Protein AF-0000000083131978 (afdb_homodimer)

Foldseek 3Di:
DLLVVLVVDDPVVLLCQQQDPPHPDPRDDSVLVVVLSVLLSLLVVVCLVCPPNAQADDAPSSVVSVVSLVVVVVNQQVSCCSRHVGHDDDDDDDPVPDDPVSNVVNHVVNQVVSCVPPVDGRWDDDGPPDDRPD/DLLVVLVVDDPVVLLCQQQDPPHPDPRDDSVLVVVLSVLLSLLVVVCLVCPPNAQADDAPSSVVSVVSLVVVVVNQQVSCCSRRVGHDDDDDDDPVPDDPVSNVVNHVVNQVVSCVPPVDGRFDQDGVDRPGPD

Solvent-accessible surface area (backbone atoms only — not comparable to full-atom values): 15667 Å² total; per-residue (Å²): 126,44,65,61,48,57,75,64,59,82,59,60,70,55,48,51,46,43,44,29,93,80,34,86,48,87,62,42,52,69,72,58,40,53,52,40,49,54,54,32,46,52,49,50,48,49,52,63,74,38,56,95,75,60,68,73,47,72,56,73,65,37,43,55,54,49,51,54,46,53,48,35,33,63,60,35,49,51,50,25,34,65,50,72,71,42,79,80,75,50,76,71,86,42,85,88,74,50,57,64,67,60,50,53,50,23,31,52,50,34,42,52,50,40,25,70,76,67,73,44,74,71,80,54,81,44,80,84,88,50,65,70,67,126,117,49,64,63,48,55,76,62,59,81,58,60,68,55,49,51,47,43,45,29,92,78,34,84,51,87,62,42,51,70,72,59,40,52,52,41,50,53,54,34,46,51,49,51,47,49,52,62,74,38,55,95,74,59,69,72,48,72,55,73,65,35,43,54,53,49,52,56,46,53,48,34,33,63,60,37,49,52,49,25,34,64,48,72,73,42,80,80,76,50,78,71,86,41,85,89,74,51,54,64,66,59,50,53,50,21,32,49,50,33,42,51,50,39,25,72,76,67,73,44,74,70,78,53,79,43,78,90,58,75,52,68,64,127

Nearest PDB structures (foldseek):
  1hik-assembly1_A  TM=1.977E-01  e=2.368E+00  Homo sapiens
  2b8x-assembly1_A  TM=1.892E-01  e=3.129E+00  Homo sapiens

Structure (mmCIF, N/CA/C/O backbone):
data_AF-0000000083131978-model_v1
#
loop_
_entity.id
_entity.type
_entity.pdbx_description
1 polymer 'Uncharacterized protein'
#
loop_
_atom_site.group_PDB
_atom_site.id
_atom_site.type_symbol
_atom_site.label_atom_id
_atom_site.label_alt_id
_atom_site.label_comp_id
_atom_site.label_asym_id
_atom_site.label_entity_id
_atom_site.label_seq_id
_atom_site.pdbx_PDB_ins_code
_atom_site.Cartn_x
_atom_site.Cartn_y
_atom_site.Cartn_z
_atom_site.occupancy
_atom_site.B_iso_or_equiv
_atom_site.auth_seq_id
_atom_site.auth_comp_id
_atom_site.auth_asym_id
_atom_site.auth_atom_id
_atom_site.pdbx_PDB_model_num
ATOM 1 N N . MET A 1 1 ? -17.933 20.791 2.623 1 44.93 1 MET A N 1
ATOM 2 C CA . MET A 1 1 ? -18.677 19.692 3.232 1 44.93 1 MET A CA 1
ATOM 3 C C . MET A 1 1 ? -17.758 18.513 3.533 1 44.93 1 MET A C 1
ATOM 5 O O . MET A 1 1 ? -18.047 17.705 4.417 1 44.93 1 MET A O 1
ATOM 9 N N . SER A 1 2 ? -16.609 18.16 2.5 1 60.5 2 SER A N 1
ATOM 10 C CA . SER A 1 2 ? -15.74 17 2.327 1 60.5 2 SER A CA 1
ATOM 11 C C . SER A 1 2 ? -14.72 16.9 3.456 1 60.5 2 SER A C 1
ATOM 13 O O . SER A 1 2 ? -14.388 15.801 3.904 1 60.5 2 SER A O 1
ATOM 15 N N . LEU A 1 3 ? -14.571 18.03 4.186 1 67.01 3 LEU A N 1
ATOM 16 C CA . LEU A 1 3 ? -13.546 18.099 5.222 1 67.01 3 LEU A CA 1
ATOM 17 C C . LEU A 1 3 ? -14.063 17.525 6.537 1 67.01 3 LEU A C 1
ATOM 19 O O . LEU A 1 3 ? -13.297 16.943 7.309 1 67.01 3 LEU A O 1
ATOM 23 N N . ASP A 1 4 ? -15.343 17.705 6.71 1 77.83 4 ASP A N 1
ATOM 24 C CA . ASP A 1 4 ? -15.958 17.09 7.882 1 77.83 4 ASP A CA 1
ATOM 25 C C . ASP A 1 4 ? -15.789 15.573 7.86 1 77.83 4 ASP A C 1
ATOM 27 O O . ASP A 1 4 ? -15.677 14.94 8.912 1 77.83 4 ASP A O 1
ATOM 31 N N . TYR A 1 5 ? -15.659 15.108 6.682 1 82.73 5 TYR A N 1
ATOM 32 C CA . TYR A 1 5 ? -15.521 13.663 6.534 1 82.73 5 TYR A CA 1
ATOM 33 C C . TYR A 1 5 ? -14.18 13.185 7.078 1 82.73 5 TYR A C 1
ATOM 35 O O . TYR A 1 5 ? -14.095 12.117 7.688 1 82.73 5 TYR A O 1
ATOM 43 N N . ILE A 1 6 ? -13.189 13.95 6.963 1 88.39 6 ILE A N 1
ATOM 44 C CA . ILE A 1 6 ? -11.849 13.56 7.388 1 88.39 6 ILE A CA 1
ATOM 45 C C . ILE A 1 6 ? -11.832 13.332 8.898 1 88.39 6 ILE A C 1
ATOM 47 O O . ILE A 1 6 ? -11.219 12.377 9.381 1 88.39 6 ILE A O 1
ATOM 51 N N . ASN A 1 7 ? -12.568 14.126 9.538 1 85.24 7 ASN A N 1
ATOM 52 C CA . ASN A 1 7 ? -12.636 13.986 10.989 1 85.24 7 ASN A CA 1
ATOM 53 C C . ASN A 1 7 ? -13.412 12.737 11.396 1 85.24 7 ASN A C 1
ATOM 55 O O . ASN A 1 7 ? -13.199 12.195 12.482 1 85.24 7 ASN A O 1
ATOM 59 N N . LYS A 1 8 ? -14.204 12.296 10.482 1 89.02 8 LYS A N 1
ATOM 60 C CA . LYS A 1 8 ? -15.066 11.159 10.794 1 89.02 8 LYS A CA 1
ATOM 61 C C . LYS A 1 8 ? -14.43 9.847 10.343 1 89.02 8 LYS A C 1
ATOM 63 O O . LYS A 1 8 ? -14.954 8.768 10.627 1 89.02 8 LYS A O 1
ATOM 68 N N . LEU A 1 9 ? -13.331 9.973 9.665 1 92.31 9 LEU A N 1
ATOM 69 C CA . LEU A 1 9 ? -12.655 8.759 9.219 1 92.31 9 LEU A CA 1
ATOM 70 C C . LEU A 1 9 ? -12.258 7.89 10.408 1 92.31 9 LEU A C 1
ATOM 72 O O . LEU A 1 9 ? -11.609 8.367 11.342 1 92.31 9 LEU A O 1
ATOM 76 N N . ASP A 1 10 ? -12.724 6.7 10.422 1 90.78 10 ASP A N 1
ATOM 77 C CA . ASP A 1 10 ? -12.281 5.706 11.395 1 90.78 10 ASP A CA 1
ATOM 78 C C . ASP A 1 10 ? -11.083 4.919 10.87 1 90.78 10 ASP A C 1
ATOM 80 O O . ASP A 1 10 ? -11.239 4.024 10.036 1 90.78 10 ASP A O 1
ATOM 84 N N . LEU A 1 11 ? -9.921 5.26 11.46 1 96.29 11 LEU A N 1
ATOM 85 C CA . LEU A 1 11 ? -8.704 4.617 10.978 1 96.29 11 LEU A CA 1
ATOM 86 C C . LEU A 1 11 ? -8.07 3.764 12.072 1 96.29 11 LEU A C 1
ATOM 88 O O . LEU A 1 11 ? -6.871 3.479 12.027 1 96.29 11 LEU A O 1
ATOM 92 N N . ASP A 1 12 ? -8.89 3.367 13.05 1 94.73 12 ASP A N 1
ATOM 93 C CA . ASP A 1 12 ? -8.415 2.567 14.175 1 94.73 12 ASP A CA 1
ATOM 94 C C . ASP A 1 12 ? -7.84 1.235 13.697 1 94.73 12 ASP A C 1
ATOM 96 O O . ASP A 1 12 ? -6.906 0.704 14.301 1 94.73 12 ASP A O 1
ATOM 100 N N . TYR A 1 13 ? -8.422 0.715 12.685 1 94.34 13 TYR A N 1
ATOM 101 C CA . TYR A 1 13 ? -7.939 -0.563 12.172 1 94.34 13 TYR A CA 1
ATOM 102 C C . TYR A 1 13 ? -6.496 -0.45 11.696 1 94.34 13 TYR A C 1
ATOM 104 O O . TYR A 1 13 ? -5.714 -1.393 11.836 1 94.34 13 TYR A O 1
ATOM 112 N N . ILE A 1 14 ? -6.101 0.687 11.148 1 96.09 14 ILE A N 1
ATOM 113 C CA . ILE A 1 14 ? -4.723 0.917 10.728 1 96.09 14 ILE A CA 1
ATOM 114 C C . ILE A 1 14 ? -3.819 1.008 11.955 1 96.09 14 ILE A C 1
ATOM 116 O O . ILE A 1 14 ? -2.745 0.403 11.989 1 96.09 14 ILE A O 1
ATOM 120 N N . CYS A 1 15 ? -4.278 1.748 12.958 1 96.02 15 CYS A N 1
ATOM 121 C CA . CYS A 1 15 ? -3.507 1.885 14.188 1 96.02 15 CYS A CA 1
ATOM 122 C C . CYS A 1 15 ? -3.251 0.525 14.826 1 96.02 15 CYS A C 1
ATOM 124 O O . CYS A 1 15 ? -2.126 0.224 15.227 1 96.02 15 CYS A O 1
ATOM 126 N N . ARG A 1 16 ? -4.282 -0.251 14.843 1 94.9 16 ARG A N 1
ATOM 127 C CA . ARG A 1 16 ? -4.14 -1.586 15.415 1 94.9 16 ARG A CA 1
ATOM 128 C C . ARG A 1 16 ? -3.154 -2.425 14.61 1 94.9 16 ARG A C 1
ATOM 130 O O . ARG A 1 16 ? -2.334 -3.148 15.181 1 94.9 16 ARG A O 1
ATOM 137 N N . ALA A 1 17 ? -3.228 -2.313 13.365 1 94.07 17 ALA A N 1
ATOM 138 C CA . ALA A 1 17 ? -2.323 -3.07 12.504 1 94.07 17 ALA A CA 1
ATOM 139 C C . ALA A 1 17 ? -0.872 -2.656 12.734 1 94.07 17 ALA A C 1
ATOM 141 O O . ALA A 1 17 ? 0.015 -3.508 12.833 1 94.07 17 ALA A O 1
ATOM 142 N N . MET A 1 18 ? -0.63 -1.36 12.9 1 94.64 18 MET A N 1
ATOM 143 C CA . MET A 1 18 ? 0.726 -0.836 13.032 1 94.64 18 MET A CA 1
ATOM 144 C C . MET A 1 18 ? 1.288 -1.123 14.421 1 94.64 18 MET A C 1
ATOM 146 O O . MET A 1 18 ? 2.503 -1.089 14.623 1 94.64 18 MET A O 1
ATOM 150 N N . CYS A 1 19 ? 0.404 -1.428 15.328 1 94.25 19 CYS A N 1
ATOM 151 C CA . CYS A 1 19 ? 0.832 -1.75 16.685 1 94.25 19 CYS A CA 1
ATOM 152 C C . CYS A 1 19 ? 0.951 -3.257 16.876 1 94.25 19 CYS A C 1
ATOM 154 O O . CYS A 1 19 ? 1.421 -3.72 17.917 1 94.25 19 CYS A O 1
ATOM 156 N N . SER A 1 20 ? 0.522 -3.964 15.864 1 92.3 20 SER A N 1
ATOM 157 C CA . SER A 1 20 ? 0.504 -5.42 15.956 1 92.3 20 SER A CA 1
ATOM 158 C C . SER A 1 20 ? 1.916 -5.994 15.906 1 92.3 20 SER A C 1
ATOM 160 O O . SER A 1 20 ? 2.787 -5.456 15.219 1 92.3 20 SER A O 1
ATOM 162 N N . GLU A 1 21 ? 2.144 -7.201 16.526 1 88.92 21 GLU A N 1
ATOM 163 C CA . GLU A 1 21 ? 3.422 -7.906 16.495 1 88.92 21 GLU A CA 1
ATOM 164 C C . GLU A 1 21 ? 3.742 -8.409 15.091 1 88.92 21 GLU A C 1
ATOM 166 O O . GLU A 1 21 ? 4.897 -8.705 14.779 1 88.92 21 GLU A O 1
ATOM 171 N N . LEU A 1 22 ? 2.755 -8.435 14.237 1 85.89 22 LEU A N 1
ATOM 172 C CA . LEU A 1 22 ? 2.926 -8.951 12.884 1 85.89 22 LEU A CA 1
ATOM 173 C C . LEU A 1 22 ? 3.305 -7.833 11.919 1 85.89 22 LEU A C 1
ATOM 175 O O . LEU A 1 22 ? 3.582 -8.087 10.744 1 85.89 22 LEU A O 1
ATOM 179 N N . TYR A 1 23 ? 3.305 -6.55 12.419 1 89.91 23 TYR A N 1
ATOM 180 C CA . TYR A 1 23 ? 3.701 -5.43 11.573 1 89.91 23 TYR A CA 1
ATOM 181 C C . TYR A 1 23 ? 5.14 -5.589 11.096 1 89.91 23 TYR A C 1
ATOM 183 O O . TYR A 1 23 ? 6.038 -5.869 11.893 1 89.91 23 TYR A O 1
ATOM 191 N N . PRO A 1 24 ? 5.34 -5.417 9.79 1 86.21 24 PRO A N 1
ATOM 192 C CA . PRO A 1 24 ? 6.646 -5.767 9.226 1 86.21 24 PRO A CA 1
ATOM 193 C C . PRO A 1 24 ? 7.71 -4.706 9.501 1 86.21 24 PRO A C 1
ATOM 195 O O . PRO A 1 24 ? 8.883 -4.905 9.177 1 86.21 24 PRO A O 1
ATOM 198 N N . LEU A 1 25 ? 7.291 -3.628 9.974 1 87.43 25 LEU A N 1
ATOM 199 C CA . LEU A 1 25 ? 8.187 -2.557 10.397 1 87.43 25 LEU A CA 1
ATOM 200 C C . LEU A 1 25 ? 8.198 -2.427 11.917 1 87.43 25 LEU A C 1
ATOM 202 O O . LEU A 1 25 ? 7.418 -3.088 12.607 1 87.43 25 LEU A O 1
ATOM 206 N N . PRO A 1 26 ? 9.192 -1.683 12.38 1 85.89 26 PRO A N 1
ATOM 207 C CA . PRO A 1 26 ? 9.162 -1.505 13.834 1 85.89 26 PRO A CA 1
ATOM 208 C C . PRO A 1 26 ? 7.782 -1.105 14.351 1 85.89 26 PRO A C 1
ATOM 210 O O . PRO A 1 26 ? 7.164 -0.179 13.82 1 85.89 26 PRO A O 1
ATOM 213 N N . GLN A 1 27 ? 7.438 -1.806 15.335 1 88.57 27 GLN A N 1
ATOM 214 C CA . GLN A 1 27 ? 6.092 -1.649 15.877 1 88.57 27 GLN A CA 1
ATOM 215 C C . GLN A 1 27 ? 5.907 -0.269 16.501 1 88.57 27 GLN A C 1
ATOM 217 O O . GLN A 1 27 ? 6.802 0.235 17.183 1 88.57 27 GLN A O 1
ATOM 222 N N . TRP A 1 28 ? 4.741 0.204 16.297 1 92.88 28 TRP A N 1
ATOM 223 C CA . TRP A 1 28 ? 4.35 1.479 16.889 1 92.88 28 TRP A CA 1
ATOM 224 C C . TRP A 1 28 ? 3.702 1.27 18.253 1 92.88 28 TRP A C 1
ATOM 226 O O . TRP A 1 28 ? 3.112 0.219 18.513 1 92.88 28 TRP A O 1
ATOM 236 N N . GLN A 1 29 ? 3.894 2.274 19.074 1 93.57 29 GLN A N 1
ATOM 237 C CA . GLN A 1 29 ? 3.082 2.343 20.285 1 93.57 29 GLN A CA 1
ATOM 238 C C . GLN A 1 29 ? 1.756 3.049 20.018 1 93.57 29 GLN A C 1
ATOM 240 O O . GLN A 1 29 ? 1.682 3.943 19.173 1 93.57 29 GLN A O 1
ATOM 245 N N . TRP A 1 30 ? 0.794 2.648 20.717 1 94.25 30 TRP A N 1
ATOM 246 C CA . TRP A 1 30 ? -0.555 3.15 20.474 1 94.25 30 TRP A CA 1
ATOM 247 C C . TRP A 1 30 ? -0.585 4.673 20.523 1 94.25 30 TRP A C 1
ATOM 249 O O . TRP A 1 30 ? -1.165 5.317 19.644 1 94.25 30 TRP A O 1
ATOM 259 N N . GLN A 1 31 ? 0.062 5.315 21.509 1 93.64 31 GLN A N 1
ATOM 260 C CA . GLN A 1 31 ? 0.037 6.767 21.654 1 93.64 31 GLN A CA 1
ATOM 261 C C . GLN A 1 31 ? 0.711 7.45 20.469 1 93.64 31 GLN A C 1
ATOM 263 O O . GLN A 1 31 ? 0.215 8.458 19.961 1 93.64 31 GLN A O 1
ATOM 268 N N . SER A 1 32 ? 1.808 6.907 19.995 1 94.11 32 SER A N 1
ATOM 269 C CA . SER A 1 32 ? 2.551 7.493 18.884 1 94.11 32 SER A CA 1
ATOM 270 C C . SER A 1 32 ? 1.786 7.357 17.573 1 94.11 32 SER A C 1
ATOM 272 O O . SER A 1 32 ? 1.776 8.279 16.754 1 94.11 32 SER A O 1
ATOM 274 N N . VAL A 1 33 ? 1.16 6.171 17.444 1 96.17 33 VAL A N 1
ATOM 275 C CA . VAL A 1 33 ? 0.47 5.965 16.175 1 96.17 33 VAL A CA 1
ATOM 276 C C . VAL A 1 33 ? -0.778 6.843 16.117 1 96.17 33 VAL A C 1
ATOM 278 O O . VAL A 1 33 ? -1.155 7.327 15.047 1 96.17 33 VAL A O 1
ATOM 281 N N . LYS A 1 34 ? -1.386 7.113 17.225 1 95.68 34 LYS A N 1
ATOM 282 C CA . LYS A 1 34 ? -2.545 8.001 17.252 1 95.68 34 LYS A CA 1
ATOM 283 C C . LYS A 1 34 ? -2.146 9.435 16.914 1 95.68 34 LYS A C 1
ATOM 285 O O . LYS A 1 34 ? -2.909 10.162 16.274 1 95.68 34 LYS A O 1
ATOM 290 N N . ILE A 1 35 ? -0.996 9.868 17.354 1 95.34 35 ILE A N 1
ATOM 291 C CA . ILE A 1 35 ? -0.468 11.164 16.943 1 95.34 35 ILE A CA 1
ATOM 292 C C . ILE A 1 35 ? -0.232 11.171 15.434 1 95.34 35 ILE A C 1
ATOM 294 O O . ILE A 1 35 ? -0.606 12.123 14.746 1 95.34 35 ILE A O 1
ATOM 298 N N . CYS A 1 36 ? 0.317 10.1 14.924 1 96.08 36 CYS A N 1
ATOM 299 C CA . CYS A 1 36 ? 0.569 9.986 13.492 1 96.08 36 CYS A CA 1
ATOM 300 C C . CYS A 1 36 ? -0.736 10.014 12.704 1 96.08 36 CYS A C 1
ATOM 302 O O . CYS A 1 36 ? -0.802 10.606 11.626 1 96.08 36 CYS A O 1
ATOM 304 N N . GLU A 1 37 ? -1.753 9.343 13.25 1 96.97 37 GLU A N 1
ATOM 305 C CA . GLU A 1 37 ? -3.074 9.375 12.63 1 96.97 37 GLU A CA 1
ATOM 306 C C . GLU A 1 37 ? -3.572 10.809 12.465 1 96.97 37 GLU A C 1
ATOM 308 O O . GLU A 1 37 ? -4.093 11.173 11.409 1 96.97 37 GLU A O 1
ATOM 313 N N . LYS A 1 38 ? -3.444 11.558 13.507 1 95.44 38 LYS A N 1
ATOM 314 C CA . LYS A 1 38 ? -3.854 12.958 13.456 1 95.44 38 LYS A CA 1
ATOM 315 C C . LYS A 1 38 ? -3.081 13.72 12.383 1 95.44 38 LYS A C 1
ATOM 317 O O . LYS A 1 38 ? -3.67 14.462 11.595 1 95.44 38 LYS A O 1
ATOM 322 N N . LEU A 1 39 ? -1.79 13.529 12.35 1 96.17 39 LEU A N 1
ATOM 323 C CA . LEU A 1 39 ? -0.95 14.186 11.354 1 96.17 39 LEU A CA 1
ATOM 324 C C . LEU A 1 39 ? -1.349 13.764 9.944 1 96.17 39 LEU A C 1
ATOM 326 O O . LEU A 1 39 ? -1.394 14.593 9.032 1 96.17 39 LEU A O 1
ATOM 330 N N . TYR A 1 40 ? -1.687 12.513 9.785 1 96.88 40 TYR A N 1
ATOM 331 C CA . TYR A 1 40 ? -2.103 11.994 8.487 1 96.88 40 TYR A CA 1
ATOM 332 C C . TYR A 1 40 ? -3.419 12.622 8.045 1 96.88 40 TYR A C 1
ATOM 334 O O . TYR A 1 40 ? -3.562 13.032 6.891 1 96.88 40 TYR A O 1
ATOM 342 N N . LYS A 1 41 ? -4.373 12.666 8.934 1 96.8 41 LYS A N 1
ATOM 343 C CA . LYS A 1 41 ? -5.652 13.29 8.605 1 96.8 41 LYS A CA 1
ATOM 344 C C . LYS A 1 41 ? -5.461 14.742 8.176 1 96.8 41 LYS A C 1
ATOM 346 O O . LYS A 1 41 ? -6.101 15.204 7.229 1 96.8 41 LYS A O 1
ATOM 351 N N . ARG A 1 42 ? -4.588 15.402 8.806 1 95.85 42 ARG A N 1
ATOM 352 C CA . ARG A 1 42 ? -4.304 16.788 8.45 1 95.85 42 ARG A CA 1
ATOM 353 C C . ARG A 1 42 ? -3.617 16.875 7.091 1 95.85 42 ARG A C 1
ATOM 355 O O . ARG A 1 42 ? -3.907 17.773 6.299 1 95.85 42 ARG A O 1
ATOM 362 N N . PHE A 1 43 ? -2.721 15.944 6.834 1 96.49 43 PHE A N 1
ATOM 363 C CA . PHE A 1 43 ? -2.08 15.893 5.526 1 96.49 43 PHE A CA 1
ATOM 364 C C . PHE A 1 43 ? -3.106 15.626 4.431 1 96.49 43 PHE A C 1
ATOM 366 O O . PHE A 1 43 ? -3.068 16.255 3.371 1 96.49 43 PHE A O 1
ATOM 373 N N . LEU A 1 44 ? -3.993 14.718 4.745 1 96.37 44 LEU A N 1
ATOM 374 C CA . LEU A 1 44 ? -5.068 14.421 3.806 1 96.37 44 LEU A CA 1
ATOM 375 C C . LEU A 1 44 ? -5.912 15.662 3.534 1 96.37 44 LEU A C 1
ATOM 377 O O . LEU A 1 44 ? -6.304 15.914 2.392 1 96.37 44 LEU A O 1
ATOM 381 N N . TYR A 1 45 ? -6.194 16.403 4.554 1 95.19 45 TYR A N 1
ATOM 382 C CA . TYR A 1 45 ? -6.904 17.669 4.407 1 95.19 45 TYR A CA 1
ATOM 383 C C . TYR A 1 45 ? -6.183 18.587 3.427 1 95.19 45 TYR A C 1
ATOM 385 O O . TYR A 1 45 ? -6.808 19.165 2.534 1 95.19 45 TYR A O 1
ATOM 393 N N . LEU A 1 46 ? -4.915 18.706 3.586 1 95.97 46 LEU A N 1
ATOM 394 C CA . LEU A 1 46 ? -4.131 19.559 2.7 1 95.97 46 LEU A CA 1
ATOM 395 C C . LEU A 1 46 ? -4.187 19.05 1.263 1 95.97 46 LEU A C 1
ATOM 397 O O . LEU A 1 46 ? -4.307 19.84 0.324 1 95.97 46 LEU A O 1
ATOM 401 N N . LEU A 1 47 ? -4.064 17.722 1.088 1 95.11 47 LEU A N 1
ATOM 402 C CA . LEU A 1 47 ? -4.117 17.127 -0.243 1 95.11 47 LEU A CA 1
ATOM 403 C C . LEU A 1 47 ? -5.425 17.477 -0.944 1 95.11 47 LEU A C 1
ATOM 405 O O . LEU A 1 47 ? -5.434 17.77 -2.141 1 95.11 47 LEU A O 1
ATOM 409 N N . VAL A 1 48 ? -6.463 17.424 -0.159 1 93.7 48 VAL A N 1
ATOM 410 C CA . VAL A 1 48 ? -7.789 17.662 -0.718 1 93.7 48 VAL A CA 1
ATOM 411 C C . VAL A 1 48 ? -7.97 19.151 -1.003 1 93.7 48 VAL A C 1
ATOM 413 O O . VAL A 1 48 ? -8.404 19.533 -2.093 1 93.7 48 VAL A O 1
ATOM 416 N N . LYS A 1 49 ? -7.604 19.924 -0.105 1 93.57 49 LYS A N 1
ATOM 417 C CA . LYS A 1 49 ? -7.83 21.362 -0.21 1 93.57 49 LYS A CA 1
ATOM 418 C C . LYS A 1 49 ? -6.992 21.971 -1.331 1 93.57 49 LYS A C 1
ATOM 420 O O . LYS A 1 49 ? -7.452 22.87 -2.038 1 93.57 49 LYS A O 1
ATOM 425 N N . TYR A 1 50 ? -5.812 21.475 -1.482 1 94.24 50 TYR A N 1
ATOM 426 C CA . TYR A 1 50 ? -4.895 22.104 -2.426 1 94.24 50 TYR A CA 1
ATOM 427 C C . TYR A 1 50 ? -4.687 21.224 -3.653 1 94.24 50 TYR A C 1
ATOM 429 O O . TYR A 1 50 ? -3.681 21.354 -4.355 1 94.24 50 TYR A O 1
ATOM 437 N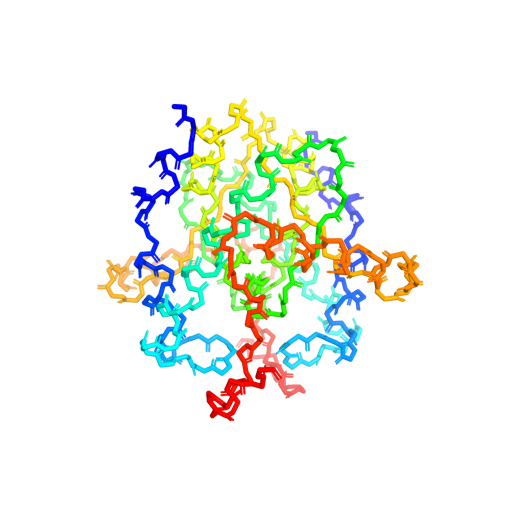 N . ARG A 1 51 ? -5.52 20.364 -3.855 1 87.67 51 ARG A N 1
ATOM 438 C CA . ARG A 1 51 ? -5.455 19.438 -4.981 1 87.67 51 ARG A CA 1
ATOM 439 C C . ARG A 1 51 ? -5.325 20.19 -6.301 1 87.67 51 ARG A C 1
ATOM 441 O O . ARG A 1 51 ? -6.096 21.111 -6.575 1 87.67 51 ARG A O 1
ATOM 448 N N . GLY A 1 52 ? -4.323 19.692 -7.122 1 85.98 52 GLY A N 1
ATOM 449 C CA . GLY A 1 52 ? -4.126 20.309 -8.424 1 85.98 52 GLY A CA 1
ATOM 450 C C . GLY A 1 52 ? -3.379 21.627 -8.352 1 85.98 52 GLY A C 1
ATOM 451 O O . GLY A 1 52 ? -3.053 22.219 -9.384 1 85.98 52 GLY A O 1
ATOM 452 N N . LYS A 1 53 ? -3.018 22.105 -7.17 1 86.54 53 LYS A N 1
ATOM 453 C CA . LYS A 1 53 ? -2.375 23.407 -7.017 1 86.54 53 LYS A CA 1
ATOM 454 C C . LYS A 1 53 ? -0.938 23.256 -6.524 1 86.54 53 LYS A C 1
ATOM 456 O O . LYS A 1 53 ? -0.055 24.015 -6.929 1 86.54 53 LYS A O 1
ATOM 461 N N . LYS A 1 54 ? -0.784 22.316 -5.659 1 85.33 54 LYS A N 1
ATOM 462 C CA . LYS A 1 54 ? 0.517 22.133 -5.022 1 85.33 54 LYS A CA 1
ATOM 463 C C . LYS A 1 54 ? 0.891 20.655 -4.951 1 85.33 54 LYS A C 1
ATOM 465 O O . LYS A 1 54 ? 0.024 19.797 -4.775 1 85.33 54 LYS A O 1
ATOM 470 N N . SER A 1 55 ? 2.177 20.446 -5.149 1 89.47 55 SER A N 1
ATOM 471 C CA . SER A 1 55 ? 2.714 19.126 -4.835 1 89.47 55 SER A CA 1
ATOM 472 C C . SER A 1 55 ? 3.116 19.028 -3.367 1 89.47 55 SER A C 1
ATOM 474 O O . SER A 1 55 ? 3.903 19.841 -2.878 1 89.47 55 SER A O 1
ATOM 476 N N . LEU A 1 56 ? 2.513 18.13 -2.675 1 95.44 56 LEU A N 1
ATOM 477 C CA . LEU A 1 56 ? 2.776 17.987 -1.247 1 95.44 56 LEU A CA 1
ATOM 478 C C . LEU A 1 56 ? 3.538 16.697 -0.961 1 95.44 56 LEU A C 1
ATOM 480 O O . LEU A 1 56 ? 3.297 15.673 -1.605 1 95.44 56 LEU A O 1
ATOM 484 N N . VAL A 1 57 ? 4.435 16.779 0.02 1 94.91 57 VAL A N 1
ATOM 485 C CA . VAL A 1 57 ? 5.254 15.643 0.427 1 94.91 57 VAL A CA 1
ATOM 486 C C . VAL A 1 57 ? 5.082 15.391 1.923 1 94.91 57 VAL A C 1
ATOM 488 O O . VAL A 1 57 ? 5.243 16.305 2.735 1 94.91 57 VAL A O 1
ATOM 491 N N . PRO A 1 58 ? 4.678 14.158 2.229 1 96.07 58 PRO A N 1
ATOM 492 C CA . PRO A 1 58 ? 4.551 13.842 3.654 1 96.07 58 PRO A CA 1
ATOM 493 C C . PRO A 1 58 ? 5.897 13.566 4.319 1 96.07 58 PRO A C 1
ATOM 495 O O . PRO A 1 58 ? 6.896 13.339 3.63 1 96.07 58 PRO A O 1
ATOM 498 N N . THR A 1 59 ? 5.896 13.651 5.699 1 94.69 59 THR A N 1
ATOM 499 C CA . THR A 1 59 ? 7.014 13.066 6.431 1 94.69 59 THR A CA 1
ATOM 500 C C . THR A 1 59 ? 7.041 11.55 6.255 1 94.69 59 THR A C 1
ATOM 502 O O . THR A 1 59 ? 6.092 10.964 5.73 1 94.69 59 THR A O 1
ATOM 505 N N . LYS A 1 60 ? 8.086 10.905 6.683 1 93.01 60 LYS A N 1
ATOM 506 C CA . LYS A 1 60 ? 8.213 9.455 6.573 1 93.01 60 LYS A CA 1
ATOM 507 C C . LYS A 1 60 ? 7.106 8.746 7.349 1 93.01 60 LYS A C 1
ATOM 509 O O . LYS A 1 60 ? 6.541 7.759 6.873 1 93.01 60 LYS A O 1
ATOM 514 N N . GLU A 1 61 ? 6.745 9.259 8.547 1 94.63 61 GLU A N 1
ATOM 515 C CA . GLU A 1 61 ? 5.739 8.632 9.4 1 94.63 61 GLU A CA 1
ATOM 516 C C . GLU A 1 61 ? 4.346 8.753 8.79 1 94.63 61 GLU A C 1
ATOM 518 O O . GLU A 1 61 ? 3.569 7.796 8.809 1 94.63 61 GLU A O 1
ATOM 523 N N . ILE A 1 62 ? 4.101 9.932 8.255 1 96.72 62 ILE A N 1
ATOM 524 C CA . ILE A 1 62 ? 2.807 10.142 7.614 1 96.72 62 ILE A CA 1
ATOM 525 C C . ILE A 1 62 ? 2.688 9.241 6.387 1 96.72 62 ILE A C 1
ATOM 527 O O . ILE A 1 62 ? 1.633 8.65 6.144 1 96.72 62 ILE A O 1
ATOM 531 N N . ASP A 1 63 ? 3.753 9.139 5.712 1 96.16 63 ASP A N 1
ATOM 532 C CA . ASP A 1 63 ? 3.762 8.298 4.519 1 96.16 63 ASP A CA 1
ATOM 533 C C . ASP A 1 63 ? 3.537 6.831 4.879 1 96.16 63 ASP A C 1
ATOM 535 O O . ASP A 1 63 ? 2.817 6.118 4.177 1 96.16 63 ASP A O 1
ATOM 539 N N . GLU A 1 64 ? 4.184 6.363 5.886 1 95.52 64 GLU A N 1
ATOM 540 C CA . GLU A 1 64 ? 3.986 4.991 6.342 1 95.52 64 GLU A CA 1
ATOM 541 C C . GLU A 1 64 ? 2.521 4.728 6.681 1 95.52 64 GLU A C 1
ATOM 543 O O . GLU A 1 64 ? 1.969 3.69 6.31 1 95.52 64 GLU A O 1
ATOM 548 N N . PHE A 1 65 ? 1.909 5.649 7.366 1 97.2 65 PHE A N 1
ATOM 549 C CA . PHE A 1 65 ? 0.495 5.517 7.696 1 97.2 65 PHE A CA 1
ATOM 550 C C . PHE A 1 65 ? -0.356 5.498 6.432 1 97.2 65 PHE A C 1
ATOM 552 O O . PHE A 1 65 ? -1.267 4.678 6.303 1 97.2 65 PHE A O 1
ATOM 559 N N . TRP A 1 66 ? -0.047 6.414 5.515 1 98.15 66 TRP A N 1
ATOM 560 C CA . TRP A 1 66 ? -0.755 6.498 4.241 1 98.15 66 TRP A CA 1
ATOM 561 C C . TRP A 1 66 ? -0.661 5.181 3.478 1 98.15 66 TRP A C 1
ATOM 563 O O . TRP A 1 66 ? -1.654 4.707 2.921 1 98.15 66 TRP A O 1
ATOM 573 N N . HIS A 1 67 ? 0.509 4.57 3.482 1 97.42 67 HIS A N 1
ATOM 574 C CA . HIS A 1 67 ? 0.708 3.279 2.833 1 97.42 67 HIS A CA 1
ATOM 575 C C . HIS A 1 67 ? -0.26 2.234 3.377 1 97.42 67 HIS A C 1
ATOM 577 O O . HIS A 1 67 ? -0.885 1.501 2.608 1 97.42 67 HIS A O 1
ATOM 583 N N . ASN A 1 68 ? -0.364 2.219 4.646 1 97.2 68 ASN A N 1
ATOM 584 C CA . ASN A 1 68 ? -1.266 1.25 5.26 1 97.2 68 ASN A CA 1
ATOM 585 C C . ASN A 1 68 ? -2.718 1.509 4.868 1 97.2 68 ASN A C 1
ATOM 587 O O . ASN A 1 68 ? -3.473 0.57 4.61 1 97.2 68 ASN A O 1
ATOM 591 N N . HIS A 1 69 ? -3.089 2.764 4.834 1 98.17 69 HIS A N 1
ATOM 592 C CA . HIS A 1 69 ? -4.439 3.097 4.392 1 98.17 69 HIS A CA 1
ATOM 593 C C . HIS A 1 69 ? -4.688 2.612 2.968 1 98.17 69 HIS A C 1
ATOM 595 O O . HIS A 1 69 ? -5.709 1.978 2.693 1 98.17 69 HIS A O 1
ATOM 601 N N . ILE A 1 70 ? -3.763 2.863 2.08 1 98.41 70 ILE A N 1
ATOM 602 C CA . ILE A 1 70 ? -3.881 2.505 0.671 1 98.41 70 ILE A CA 1
ATOM 603 C C . ILE A 1 70 ? -4.032 0.992 0.534 1 98.41 70 ILE A C 1
ATOM 605 O O . ILE A 1 70 ? -4.769 0.511 -0.331 1 98.41 70 ILE A O 1
ATOM 609 N N . LEU A 1 71 ? -3.386 0.229 1.404 1 97.77 71 LEU A N 1
ATOM 610 C CA . LEU A 1 71 ? -3.368 -1.225 1.28 1 97.77 71 LEU A CA 1
ATOM 611 C C . LEU A 1 71 ? -4.722 -1.819 1.653 1 97.77 71 LEU A C 1
ATOM 613 O O . LEU A 1 71 ? -5.014 -2.969 1.318 1 97.77 71 LEU A O 1
ATOM 617 N N . TYR A 1 72 ? -5.515 -1.095 2.375 1 97.31 72 TYR A N 1
ATOM 618 C CA . TYR A 1 72 ? -6.926 -1.435 2.52 1 97.31 72 TYR A CA 1
ATOM 619 C C . TYR A 1 72 ? -7.741 -0.888 1.354 1 97.31 72 TYR A C 1
ATOM 621 O O . TYR A 1 72 ? -8.556 0.02 1.531 1 97.31 72 TYR A O 1
ATOM 629 N N . THR A 1 73 ? -7.579 -1.47 0.227 1 98.16 73 THR A N 1
ATOM 630 C CA . THR A 1 73 ? -7.899 -0.864 -1.061 1 98.16 73 THR A CA 1
ATOM 631 C C . THR A 1 73 ? -9.388 -0.541 -1.152 1 98.16 73 THR A C 1
ATOM 633 O O . THR A 1 73 ? -9.771 0.497 -1.695 1 98.16 73 THR A O 1
ATOM 636 N N . LYS A 1 74 ? -10.292 -1.396 -0.615 1 97.12 74 LYS A N 1
ATOM 637 C CA . LYS A 1 74 ? -11.724 -1.116 -0.673 1 97.12 74 LYS A CA 1
ATOM 638 C C . LYS A 1 74 ? -12.079 0.107 0.167 1 97.12 74 LYS A C 1
ATOM 640 O O . LYS A 1 74 ? -12.786 1.003 -0.299 1 97.12 74 LYS A O 1
ATOM 645 N N . ARG A 1 75 ? -11.578 0.103 1.329 1 96.37 75 ARG A N 1
ATOM 646 C CA . ARG A 1 75 ? -11.875 1.21 2.232 1 96.37 75 ARG A CA 1
ATOM 647 C C . ARG A 1 75 ? -11.25 2.508 1.731 1 96.37 75 ARG A C 1
ATOM 649 O O . ARG A 1 75 ? -11.874 3.569 1.798 1 96.37 75 ARG A O 1
ATOM 656 N N . TYR A 1 76 ? -10.024 2.39 1.266 1 97.76 76 TYR A N 1
ATOM 657 C CA . TYR A 1 76 ? -9.353 3.582 0.761 1 97.76 76 TYR A CA 1
ATOM 658 C C . TYR A 1 76 ? -10.107 4.171 -0.426 1 97.76 76 TYR A C 1
ATOM 660 O O . TYR A 1 76 ? -10.283 5.388 -0.515 1 97.76 76 TYR A O 1
ATOM 668 N N . MET A 1 77 ? -10.514 3.336 -1.326 1 97.39 77 MET A N 1
ATOM 669 C CA . MET A 1 77 ? -11.277 3.8 -2.481 1 97.39 77 MET A CA 1
ATOM 670 C C . MET A 1 77 ? -12.572 4.475 -2.042 1 97.39 77 MET A C 1
ATOM 672 O O . MET A 1 77 ? -12.933 5.533 -2.561 1 97.39 77 MET A O 1
ATOM 676 N N . ALA A 1 78 ? -13.255 3.905 -1.081 1 96.41 78 ALA A N 1
ATOM 677 C CA . ALA A 1 78 ? -14.489 4.491 -0.563 1 96.41 78 ALA A CA 1
ATOM 678 C C . ALA A 1 78 ? -14.222 5.844 0.09 1 96.41 78 ALA A C 1
ATOM 680 O O . ALA A 1 78 ? -14.972 6.8 -0.118 1 96.41 78 ALA A O 1
ATOM 681 N N . ASP A 1 79 ? -13.196 5.889 0.861 1 96.37 79 ASP A N 1
ATOM 682 C CA . ASP A 1 79 ? -12.848 7.141 1.526 1 96.37 79 ASP A CA 1
ATOM 683 C C . ASP A 1 79 ? -12.476 8.218 0.51 1 96.37 79 ASP A C 1
ATOM 685 O O . ASP A 1 79 ? -12.884 9.374 0.645 1 96.37 79 ASP A O 1
ATOM 689 N N . CYS A 1 80 ? -11.674 7.881 -0.511 1 96.01 80 CYS A N 1
ATOM 690 C CA . CYS A 1 80 ? -11.316 8.834 -1.556 1 96.01 80 CYS A CA 1
ATOM 691 C C . CYS A 1 80 ? -12.56 9.37 -2.254 1 96.01 80 CYS A C 1
ATOM 693 O O . CYS A 1 80 ? -12.679 10.576 -2.48 1 96.01 80 CYS A O 1
ATOM 695 N N . GLN A 1 81 ? -13.441 8.421 -2.56 1 95.33 81 GLN A N 1
ATOM 696 C CA . GLN A 1 81 ? -14.68 8.823 -3.217 1 95.33 81 GLN A CA 1
ATOM 697 C C . GLN A 1 81 ? -15.459 9.818 -2.361 1 95.33 81 GLN A C 1
ATOM 699 O O . GLN A 1 81 ? -15.993 10.803 -2.875 1 95.33 81 GLN A O 1
ATOM 704 N N . ALA A 1 82 ? -15.52 9.536 -1.14 1 93.98 82 ALA A N 1
ATOM 705 C CA . ALA A 1 82 ? -16.257 10.402 -0.224 1 93.98 82 ALA A CA 1
ATOM 706 C C . ALA A 1 82 ? -15.576 11.761 -0.085 1 93.98 82 ALA A C 1
ATOM 708 O O . ALA A 1 82 ? -16.246 12.785 0.069 1 93.98 82 ALA A O 1
ATOM 709 N N . LEU A 1 83 ? -14.298 11.781 -0.199 1 93.38 83 LEU A N 1
ATOM 710 C CA . LEU A 1 83 ? -13.534 12.992 0.077 1 93.38 83 LEU A CA 1
ATOM 711 C C . LEU A 1 83 ? -13.483 13.895 -1.152 1 93.38 83 LEU A C 1
ATOM 713 O O . LEU A 1 83 ? -13.662 15.11 -1.043 1 93.38 83 LEU A O 1
ATOM 717 N N . VAL A 1 84 ? -13.236 13.264 -2.381 1 93.63 84 VAL A N 1
ATOM 718 C CA . VAL A 1 84 ? -12.943 14.126 -3.521 1 93.63 84 VAL A CA 1
ATOM 719 C C . VAL A 1 84 ? -13.752 13.672 -4.734 1 93.63 84 VAL A C 1
ATOM 721 O O . VAL A 1 84 ? -13.614 14.23 -5.825 1 93.63 84 VAL A O 1
ATOM 724 N N . GLY A 1 85 ? -14.584 12.69 -4.57 1 93.93 85 GLY A N 1
ATOM 725 C CA . GLY A 1 85 ? -15.353 12.178 -5.693 1 93.93 85 GLY A CA 1
ATOM 726 C C . GLY A 1 85 ? -14.501 11.458 -6.721 1 93.93 85 GLY A C 1
ATOM 727 O O . GLY A 1 85 ? -14.849 11.415 -7.903 1 93.93 85 GLY A O 1
ATOM 728 N N . GLY A 1 86 ? -13.377 10.956 -6.292 1 95.04 86 GLY A N 1
ATOM 729 C CA . GLY A 1 86 ? -12.394 10.247 -7.095 1 95.04 86 GLY A CA 1
ATOM 730 C C . GLY A 1 86 ? -11.323 9.567 -6.263 1 95.04 86 GLY A C 1
ATOM 731 O O . GLY A 1 86 ? -11.563 9.203 -5.11 1 95.04 86 GLY A O 1
ATOM 732 N N . TYR A 1 87 ? -10.182 9.382 -6.861 1 96.35 87 TYR A N 1
ATOM 733 C CA . TYR A 1 87 ? -9.1 8.66 -6.201 1 96.35 87 TYR A CA 1
ATOM 734 C C . TYR A 1 87 ? -7.92 9.584 -5.92 1 96.35 87 TYR A C 1
ATOM 736 O O . TYR A 1 87 ? -7.522 10.372 -6.781 1 96.35 87 TYR A O 1
ATOM 744 N N . ILE A 1 88 ? -7.384 9.58 -4.751 1 96.4 88 ILE A N 1
ATOM 745 C CA . ILE A 1 88 ? -6.165 10.3 -4.4 1 96.4 88 ILE A CA 1
ATOM 746 C C . ILE A 1 88 ? -4.953 9.393 -4.605 1 96.4 88 ILE A C 1
ATOM 748 O O . ILE A 1 88 ? -4.744 8.445 -3.845 1 96.4 88 ILE A O 1
ATOM 752 N N . HIS A 1 89 ? -4.136 9.742 -5.529 1 97.11 89 HIS A N 1
ATOM 753 C CA . HIS A 1 89 ? -3.036 8.864 -5.913 1 97.11 89 HIS A CA 1
ATOM 754 C C . HIS A 1 89 ? -1.788 9.148 -5.085 1 97.11 89 HIS A C 1
ATOM 756 O O . HIS A 1 89 ? -1.502 10.304 -4.762 1 97.11 89 HIS A O 1
ATOM 762 N N . HIS A 1 90 ? -1.121 8.099 -4.726 1 96.24 90 HIS A N 1
ATOM 763 C CA . HIS A 1 90 ? 0.192 8.093 -4.092 1 96.24 90 HIS A CA 1
ATOM 764 C C . HIS A 1 90 ? 1.297 7.849 -5.115 1 96.24 90 HIS A C 1
ATOM 766 O O . HIS A 1 90 ? 1.155 7 -5.998 1 96.24 90 HIS A O 1
ATOM 772 N N . HIS A 1 91 ? 2.322 8.607 -5.016 1 89.62 91 HIS A N 1
ATOM 773 C CA . HIS A 1 91 ? 3.505 8.456 -5.855 1 89.62 91 HIS A CA 1
ATOM 774 C C . HIS A 1 91 ? 4.738 8.133 -5.017 1 89.62 91 HIS A C 1
ATOM 776 O O . HIS A 1 91 ? 5.318 9.023 -4.391 1 89.62 91 HIS A O 1
ATOM 782 N N . PRO A 1 92 ? 5.161 6.829 -5.096 1 90.7 92 PRO A N 1
ATOM 783 C CA . PRO A 1 92 ? 6.359 6.502 -4.319 1 90.7 92 PRO A CA 1
ATOM 784 C C . PRO A 1 92 ? 7.583 7.302 -4.758 1 90.7 92 PRO A C 1
ATOM 786 O O . PRO A 1 92 ? 7.726 7.619 -5.942 1 90.7 92 PRO A O 1
ATOM 789 N N . ALA A 1 93 ? 8.425 7.558 -3.83 1 82.41 93 ALA A N 1
ATOM 790 C CA . ALA A 1 93 ? 9.686 8.229 -4.134 1 82.41 93 ALA A CA 1
ATOM 791 C C . ALA A 1 93 ? 10.569 7.359 -5.024 1 82.41 93 ALA A C 1
ATOM 793 O O . ALA A 1 93 ? 10.601 6.136 -4.872 1 82.41 93 ALA A O 1
ATOM 794 N N . ASP A 1 94 ? 11.114 7.939 -5.948 1 83.6 94 ASP A N 1
ATOM 795 C CA . ASP A 1 94 ? 12.1 7.318 -6.827 1 83.6 94 ASP A CA 1
ATOM 796 C C . ASP A 1 94 ? 13.433 8.061 -6.77 1 83.6 94 ASP A C 1
ATOM 798 O O . ASP A 1 94 ? 13.651 9.014 -7.52 1 83.6 94 ASP A O 1
ATOM 802 N N . PRO A 1 95 ? 14.262 7.594 -5.919 1 74.84 95 PRO A N 1
ATOM 803 C CA . PRO A 1 95 ? 15.513 8.332 -5.73 1 74.84 95 PRO A CA 1
ATOM 804 C C . PRO A 1 95 ? 16.36 8.392 -6.999 1 74.84 95 PRO A C 1
ATOM 806 O O . PRO A 1 95 ? 17.205 9.279 -7.14 1 74.84 95 PRO A O 1
ATOM 809 N N . GLU A 1 96 ? 16.155 7.438 -7.866 1 78.57 96 GLU A N 1
ATOM 810 C CA . GLU A 1 96 ? 16.954 7.403 -9.087 1 78.57 96 GLU A CA 1
ATOM 811 C C . GLU A 1 96 ? 16.469 8.443 -10.093 1 78.57 96 GLU A C 1
ATOM 813 O O . GLU A 1 96 ? 17.256 8.957 -10.891 1 78.57 96 GLU A O 1
ATOM 818 N N . HIS A 1 97 ? 15.204 8.758 -9.988 1 83.65 97 HIS A N 1
ATOM 819 C CA . HIS A 1 97 ? 14.662 9.585 -11.061 1 83.65 97 HIS A CA 1
ATOM 820 C C . HIS A 1 97 ? 14.061 10.875 -10.512 1 83.65 97 HIS A C 1
ATOM 822 O O . HIS A 1 97 ? 13.836 11.828 -11.261 1 83.65 97 HIS A O 1
ATOM 828 N N . ASP A 1 98 ? 13.917 10.888 -9.231 1 87.03 98 ASP A N 1
ATOM 829 C CA . ASP A 1 98 ? 13.28 12.071 -8.659 1 87.03 98 ASP A CA 1
ATOM 830 C C . ASP A 1 98 ? 14.242 13.256 -8.634 1 87.03 98 ASP A C 1
ATOM 832 O O . ASP A 1 98 ? 15.446 13.081 -8.434 1 87.03 98 ASP A O 1
ATOM 836 N N . ASP A 1 99 ? 13.687 14.389 -8.892 1 91.1 99 ASP A N 1
ATOM 837 C CA . ASP A 1 99 ? 14.404 15.641 -8.669 1 91.1 99 ASP A CA 1
ATOM 838 C C . ASP A 1 99 ? 14.43 16.003 -7.186 1 91.1 99 ASP A C 1
ATOM 840 O O . ASP A 1 99 ? 13.436 16.492 -6.644 1 91.1 99 ASP A O 1
ATOM 844 N N . LEU A 1 100 ? 15.568 15.829 -6.603 1 89.15 100 LEU A N 1
ATOM 845 C CA . LEU A 1 100 ? 15.698 16.003 -5.161 1 89.15 100 LEU A CA 1
ATOM 846 C C . LEU A 1 100 ? 15.381 17.439 -4.755 1 89.15 100 LEU A C 1
ATOM 848 O O . LEU A 1 100 ? 14.82 17.676 -3.683 1 89.15 100 LEU A O 1
ATOM 852 N N . ASP A 1 101 ? 15.761 18.311 -5.575 1 92.21 101 ASP A N 1
ATOM 853 C CA . ASP A 1 101 ? 15.465 19.712 -5.294 1 92.21 101 ASP A CA 1
ATOM 854 C C . ASP A 1 101 ? 13.96 19.971 -5.322 1 92.21 101 ASP A C 1
ATOM 856 O O . ASP A 1 101 ? 13.431 20.681 -4.464 1 92.21 101 ASP A O 1
ATOM 860 N N . ALA A 1 102 ? 13.342 19.38 -6.285 1 91.42 102 ALA A N 1
ATOM 861 C CA . ALA A 1 102 ? 11.893 19.532 -6.39 1 91.42 102 ALA A CA 1
ATOM 862 C C . ALA A 1 102 ? 11.19 18.925 -5.179 1 91.42 102 ALA A C 1
ATOM 864 O O . ALA A 1 102 ? 10.222 19.492 -4.667 1 91.42 102 ALA A O 1
ATOM 865 N N . LEU A 1 103 ? 11.718 17.849 -4.737 1 90.92 103 LEU A N 1
ATOM 866 C CA . LEU A 1 103 ? 11.139 17.185 -3.574 1 90.92 103 LEU A CA 1
ATOM 867 C C . LEU A 1 103 ? 11.322 18.031 -2.319 1 90.92 103 LEU A C 1
ATOM 869 O O . LEU A 1 103 ? 10.394 18.171 -1.519 1 90.92 103 LEU A O 1
ATOM 873 N N . ALA A 1 104 ? 12.453 18.606 -2.196 1 91.96 104 ALA A N 1
ATOM 874 C CA . ALA A 1 104 ? 12.739 19.46 -1.047 1 91.96 104 ALA A CA 1
ATOM 875 C C . ALA A 1 104 ? 11.833 20.688 -1.037 1 91.96 104 ALA A C 1
ATOM 877 O O . ALA A 1 104 ? 11.31 21.072 0.012 1 91.96 104 ALA A O 1
ATOM 878 N N . ASN A 1 105 ? 11.653 21.221 -2.161 1 94.72 105 ASN A N 1
ATOM 879 C CA . ASN A 1 105 ? 10.77 22.375 -2.284 1 94.72 105 ASN A CA 1
ATOM 880 C C . ASN A 1 105 ? 9.325 22.013 -1.951 1 94.72 105 ASN A C 1
ATOM 882 O O . ASN A 1 105 ? 8.632 22.771 -1.269 1 94.72 105 ASN A O 1
ATOM 886 N N . ALA A 1 106 ? 8.909 20.908 -2.439 1 94.33 106 ALA A N 1
ATOM 887 C CA . ALA A 1 106 ? 7.549 20.453 -2.164 1 94.33 106 ALA A CA 1
ATOM 888 C C . ALA A 1 106 ? 7.34 20.22 -0.67 1 94.33 106 ALA A C 1
ATOM 890 O O . ALA A 1 106 ? 6.264 20.499 -0.136 1 94.33 106 ALA A O 1
ATOM 891 N N . PHE A 1 107 ? 8.371 19.731 -0.035 1 94.92 107 PHE A N 1
ATOM 892 C CA . PHE A 1 107 ? 8.27 19.518 1.404 1 94.92 107 PHE A CA 1
ATOM 893 C C . PHE A 1 107 ? 8.18 20.848 2.143 1 94.92 107 PHE A C 1
ATOM 895 O O . PHE A 1 107 ? 7.422 20.978 3.107 1 94.92 107 PHE A O 1
ATOM 902 N N . GLU A 1 108 ? 8.92 21.793 1.706 1 96.12 108 GLU A N 1
ATOM 903 C CA . GLU A 1 108 ? 8.836 23.127 2.294 1 96.12 108 GLU A CA 1
ATOM 904 C C . GLU A 1 108 ? 7.436 23.713 2.135 1 96.12 108 GLU A C 1
ATOM 906 O O . GLU A 1 108 ? 6.89 24.294 3.074 1 96.12 108 GLU A O 1
ATOM 911 N N . VAL A 1 109 ? 6.885 23.56 1.001 1 97.03 109 VAL A N 1
ATOM 912 C CA . VAL A 1 109 ? 5.528 24.026 0.739 1 97.03 109 VAL A CA 1
ATOM 913 C C . VAL A 1 109 ? 4.55 23.32 1.676 1 97.03 109 VAL A C 1
ATOM 915 O O . VAL A 1 109 ? 3.646 23.951 2.229 1 97.03 109 VAL A O 1
ATOM 918 N N . THR A 1 110 ? 4.75 22.046 1.881 1 97.46 110 THR A N 1
ATOM 919 C CA . THR A 1 110 ? 3.899 21.282 2.786 1 97.46 110 THR A CA 1
ATOM 920 C C . THR A 1 110 ? 3.957 21.859 4.198 1 97.46 110 THR A C 1
ATOM 922 O O . THR A 1 110 ? 2.921 22.05 4.839 1 97.46 110 THR A O 1
ATOM 925 N N . GLN A 1 111 ? 5.136 22.139 4.63 1 97.23 111 GLN A N 1
ATOM 926 C CA . GLN A 1 111 ? 5.322 22.687 5.969 1 97.23 111 GLN A CA 1
ATOM 927 C C . GLN A 1 111 ? 4.645 24.048 6.106 1 97.23 111 GLN A C 1
ATOM 929 O O . GLN A 1 111 ? 4.003 24.329 7.12 1 97.23 111 GLN A O 1
ATOM 934 N N . GLU A 1 112 ? 4.804 24.814 5.096 1 97.54 112 GLU A N 1
ATOM 935 C CA . GLU A 1 112 ? 4.214 26.149 5.106 1 97.54 112 GLU A CA 1
ATOM 936 C C . GLU A 1 112 ? 2.69 26.079 5.15 1 97.54 112 GLU A C 1
ATOM 938 O O . GLU A 1 112 ? 2.053 26.798 5.922 1 97.54 112 GLU A O 1
ATOM 943 N N . LEU A 1 113 ? 2.124 25.254 4.378 1 97.38 113 LEU A N 1
ATOM 944 C CA . LEU A 1 113 ? 0.672 25.124 4.328 1 97.38 113 LEU A CA 1
ATOM 945 C C . LEU A 1 113 ? 0.134 24.527 5.624 1 97.38 113 LEU A C 1
ATOM 947 O O . LEU A 1 113 ? -0.944 24.905 6.087 1 97.38 113 LEU A O 1
ATOM 951 N N . TYR A 1 114 ? 0.898 23.586 6.123 1 97.21 114 TYR A N 1
ATOM 952 C CA . TYR A 1 114 ? 0.499 23.009 7.402 1 97.21 114 TYR A CA 1
ATOM 953 C C . TYR A 1 114 ? 0.414 24.081 8.482 1 97.21 114 TYR A C 1
ATOM 955 O O . TYR A 1 114 ? -0.577 24.158 9.212 1 97.21 114 TYR A O 1
ATOM 963 N N . LEU A 1 115 ? 1.49 24.857 8.567 1 97.46 115 LEU A N 1
ATOM 964 C CA . LEU A 1 115 ? 1.516 25.945 9.539 1 97.46 115 LEU A CA 1
ATOM 965 C C . LEU A 1 115 ? 0.357 26.909 9.306 1 97.46 115 LEU A C 1
ATOM 967 O O . LEU A 1 115 ? -0.313 27.322 10.256 1 97.46 115 LEU A O 1
ATOM 971 N N . LYS A 1 116 ? 0.118 27.252 8.141 1 97.19 116 LYS A N 1
ATOM 972 C CA . LYS A 1 116 ? -0.937 28.189 7.769 1 97.19 116 LYS A CA 1
ATOM 973 C C . LYS A 1 116 ? -2.312 27.654 8.16 1 97.19 116 LYS A C 1
ATOM 975 O O . LYS A 1 116 ? -3.14 28.39 8.701 1 97.19 116 LYS A O 1
ATOM 980 N N . GLU A 1 117 ? -2.584 26.406 7.97 1 96.07 117 GLU A N 1
ATOM 981 C CA . GLU A 1 117 ? -3.92 25.838 8.124 1 96.07 117 GLU A CA 1
ATOM 982 C C . GLU A 1 117 ? -4.187 25.441 9.573 1 96.07 117 GLU A C 1
ATOM 984 O O . GLU A 1 117 ? -5.327 25.501 10.038 1 96.07 117 GLU A O 1
ATOM 989 N N . PHE A 1 118 ? -3.097 25.072 10.271 1 96.42 118 PHE A N 1
ATOM 990 C CA . PHE A 1 118 ? -3.364 24.472 11.573 1 96.42 118 PHE A CA 1
ATOM 991 C C . PHE A 1 118 ? -2.742 25.303 12.689 1 96.42 118 PHE A C 1
ATOM 993 O O . PHE A 1 118 ? -2.944 25.015 13.871 1 96.42 118 PHE A O 1
ATOM 1000 N N . GLY A 1 119 ? -1.915 26.236 12.407 1 96.8 119 GLY A N 1
ATOM 1001 C CA . GLY A 1 119 ? -1.403 27.192 13.377 1 96.8 119 GLY A CA 1
ATOM 1002 C C . GLY A 1 119 ? -0.245 26.65 14.194 1 96.8 119 GLY A C 1
ATOM 1003 O O . GLY A 1 119 ? 0.127 27.232 15.215 1 96.8 119 GLY A O 1
ATOM 1004 N N . GLU A 1 120 ? 0.228 25.507 13.82 1 96.18 120 GLU A N 1
ATOM 1005 C CA . GLU A 1 120 ? 1.392 24.891 14.451 1 96.18 120 GLU A CA 1
ATOM 1006 C C . GLU A 1 120 ? 2.284 24.21 13.416 1 96.18 120 GLU A C 1
ATOM 1008 O O . GLU A 1 120 ? 1.815 23.82 12.345 1 96.18 120 GLU A O 1
ATOM 1013 N N . PRO A 1 121 ? 3.586 24.116 13.71 1 95.83 121 PRO A N 1
ATOM 1014 C CA . PRO A 1 121 ? 4.49 23.474 12.753 1 95.83 121 PRO A CA 1
ATOM 1015 C C . PRO A 1 121 ? 4.23 21.976 12.61 1 95.83 121 PRO A C 1
ATOM 1017 O O . PRO A 1 121 ? 3.74 21.338 13.545 1 95.83 121 PRO A O 1
ATOM 1020 N N . LEU A 1 122 ? 4.536 21.504 11.456 1 94.91 122 LEU A N 1
ATOM 1021 C CA . LEU A 1 122 ? 4.469 20.067 11.212 1 94.91 122 LEU A CA 1
ATOM 1022 C C . LEU A 1 122 ? 5.479 19.321 12.078 1 94.91 122 LEU A C 1
ATOM 1024 O O . LEU A 1 122 ? 6.672 19.631 12.054 1 94.91 122 LEU A O 1
ATOM 1028 N N . GLN A 1 123 ? 4.929 18.401 12.804 1 89.68 123 GLN A N 1
ATOM 1029 C CA . GLN A 1 123 ? 5.786 17.613 13.684 1 89.68 123 GLN A CA 1
ATOM 1030 C C . GLN A 1 123 ? 6.389 16.423 12.942 1 89.68 123 GLN A C 1
ATOM 1032 O O . GLN A 1 123 ? 5.721 15.795 12.119 1 89.68 123 GLN A O 1
ATOM 1037 N N . VAL A 1 124 ? 7.652 16.146 13.222 1 84.47 124 VAL A N 1
ATOM 1038 C CA . VAL A 1 124 ? 8.312 14.931 12.754 1 84.47 124 VAL A CA 1
ATOM 1039 C C . VAL A 1 124 ? 8.485 13.957 13.917 1 84.47 124 VAL A C 1
ATOM 1041 O O . VAL A 1 124 ? 9.049 14.313 14.955 1 84.47 124 VAL A O 1
ATOM 1044 N N . LEU A 1 125 ? 7.852 12.78 13.8 1 82.24 125 LEU A N 1
ATOM 1045 C CA . LEU A 1 125 ? 7.902 11.793 14.873 1 82.24 125 LEU A CA 1
ATOM 1046 C C . LEU A 1 125 ? 9.167 10.947 14.774 1 82.24 125 LEU A C 1
ATOM 1048 O O . LEU A 1 125 ? 9.511 10.46 13.695 1 82.24 125 LEU A O 1
ATOM 1052 N N . LEU A 1 126 ? 10.19 11.124 15.605 1 63.42 126 LEU A N 1
ATOM 1053 C CA . LEU A 1 126 ? 11.37 10.266 15.587 1 6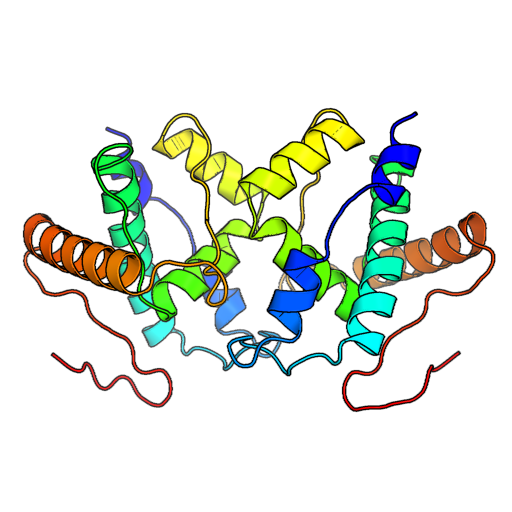3.42 126 LEU A CA 1
ATOM 1054 C C . LEU A 1 126 ? 11.046 8.885 16.147 1 63.42 126 LEU A C 1
ATOM 1056 O O . LEU A 1 126 ? 10.328 8.767 17.142 1 63.42 126 LEU A O 1
ATOM 1060 N N . ARG A 1 127 ? 10.911 7.822 15.44 1 59 127 ARG A N 1
ATOM 1061 C CA . ARG A 1 127 ? 10.509 6.477 15.839 1 59 127 ARG A CA 1
ATOM 1062 C C . ARG A 1 127 ? 11.02 6.145 17.237 1 59 127 ARG A C 1
ATOM 1064 O O . ARG A 1 127 ? 10.293 5.568 18.049 1 59 127 ARG A O 1
ATOM 1071 N N . ASP A 1 128 ? 12.289 5.74 17.494 1 42.12 128 ASP A N 1
ATOM 1072 C CA . ASP A 1 128 ? 12.749 5.214 18.775 1 42.12 128 ASP A CA 1
ATOM 1073 C C . ASP A 1 128 ? 12.412 6.172 19.915 1 42.12 128 ASP A C 1
ATOM 1075 O O . ASP A 1 128 ? 13.212 7.045 20.256 1 42.12 128 ASP A O 1
ATOM 1079 N N . GLY A 1 129 ? 11.267 6.431 20.525 1 42.29 129 GLY A N 1
ATOM 1080 C CA . GLY A 1 129 ? 11.137 7.221 21.739 1 42.29 129 GLY A CA 1
ATOM 1081 C C . GLY A 1 129 ? 11.04 8.712 21.473 1 42.29 129 GLY A C 1
ATOM 1082 O O . GLY A 1 129 ? 10.934 9.508 22.408 1 42.29 129 GLY A O 1
ATOM 1083 N N . LEU A 1 130 ? 11.95 9.286 20.551 1 41.9 130 LEU A N 1
ATOM 1084 C CA . LEU A 1 130 ? 12.681 10.546 20.64 1 41.9 130 LEU A CA 1
ATOM 1085 C C . LEU A 1 130 ? 11.765 11.727 20.336 1 41.9 130 LEU A C 1
ATOM 1087 O O . LEU A 1 130 ? 10.693 11.553 19.753 1 41.9 130 LEU A O 1
ATOM 1091 N N . GLU A 1 131 ? 12.548 12.953 20.224 1 39.57 131 GLU A N 1
ATOM 1092 C CA . GLU A 1 131 ? 12.557 14.382 20.519 1 39.57 131 GLU A CA 1
ATOM 1093 C C . GLU A 1 131 ? 11.836 15.174 19.432 1 39.57 131 GLU A C 1
ATOM 1095 O O . GLU A 1 131 ? 12.031 14.924 18.241 1 39.57 131 GLU A O 1
ATOM 1100 N N . GLU A 1 132 ? 10.68 15.342 19.583 1 41.34 132 GLU A N 1
ATOM 1101 C CA . GLU A 1 132 ? 10.029 16.472 18.927 1 41.34 132 GLU A CA 1
ATOM 1102 C C . GLU A 1 132 ? 11.055 17.47 18.399 1 41.34 132 GLU A C 1
ATOM 1104 O O . GLU A 1 132 ? 11.888 17.971 19.157 1 41.34 132 GLU A O 1
ATOM 1109 N N . VAL A 1 133 ? 11.854 17.273 17.364 1 38.11 133 VAL A N 1
ATOM 1110 C CA . VAL A 1 133 ? 12.657 18.437 17.003 1 38.11 133 VAL A CA 1
ATOM 1111 C C . VAL A 1 133 ? 11.749 19.554 16.495 1 38.11 133 VAL A C 1
ATOM 1113 O O . VAL A 1 133 ? 11.005 19.367 15.53 1 38.11 133 VAL A O 1
ATOM 1116 N N . ALA A 1 134 ? 11.177 20.397 17.37 1 36.42 134 ALA A N 1
ATOM 1117 C CA . ALA A 1 134 ? 10.591 21.697 17.055 1 36.42 134 ALA A CA 1
ATOM 1118 C C . ALA A 1 134 ? 11.466 22.469 16.072 1 36.42 134 ALA A C 1
ATOM 1120 O O . ALA A 1 134 ? 12.693 22.341 16.089 1 36.42 134 ALA A O 1
ATOM 1121 N N . MET B 1 1 ? -6.402 -13.322 -24.741 1 42.39 1 MET B N 1
ATOM 1122 C CA . MET B 1 1 ? -7.153 -12.823 -23.592 1 42.39 1 MET B CA 1
ATOM 1123 C C . MET B 1 1 ? -6.23 -12.117 -22.604 1 42.39 1 MET B C 1
ATOM 1125 O O . MET B 1 1 ? -5.006 -12.197 -22.725 1 42.39 1 MET B O 1
ATOM 1129 N N . SER B 1 2 ? -6.661 -11.424 -21.442 1 59.37 2 SER B N 1
ATOM 1130 C CA . SER B 1 2 ? -6.099 -10.552 -20.416 1 59.37 2 SER B CA 1
ATOM 1131 C C . SER B 1 2 ? -4.82 -11.141 -19.83 1 59.37 2 SER B C 1
ATOM 1133 O O . SER B 1 2 ? -4.004 -10.418 -19.256 1 59.37 2 SER B O 1
ATOM 1135 N N . LEU B 1 3 ? -4.556 -12.433 -20.14 1 66.62 3 LEU B N 1
ATOM 1136 C CA . LEU B 1 3 ? -3.447 -13.131 -19.5 1 66.62 3 LEU B CA 1
ATOM 1137 C C . LEU B 1 3 ? -2.129 -12.815 -20.2 1 66.62 3 LEU B C 1
ATOM 1139 O O . LEU B 1 3 ? -1.077 -12.767 -19.559 1 66.62 3 LEU B O 1
ATOM 1143 N N . ASP B 1 4 ? -2.239 -12.603 -21.469 1 77.5 4 ASP B N 1
ATOM 1144 C CA . ASP B 1 4 ? -1.045 -12.174 -22.191 1 77.5 4 ASP B CA 1
ATOM 1145 C C . ASP B 1 4 ? -0.495 -10.871 -21.617 1 77.5 4 ASP B C 1
ATOM 1147 O O . ASP B 1 4 ? 0.717 -10.643 -21.632 1 77.5 4 ASP B O 1
ATOM 1151 N N . TYR B 1 5 ? -1.382 -10.16 -21.04 1 82.62 5 TYR B N 1
ATOM 1152 C CA . TYR B 1 5 ? -0.983 -8.873 -20.481 1 82.62 5 TYR B CA 1
ATOM 1153 C C . TYR B 1 5 ? -0.092 -9.061 -19.26 1 82.62 5 TYR B C 1
ATOM 1155 O O . TYR B 1 5 ? 0.855 -8.299 -19.051 1 82.62 5 TYR B O 1
ATOM 1163 N N . ILE B 1 6 ? -0.299 -10.08 -18.534 1 88.42 6 ILE B N 1
ATOM 1164 C CA . ILE B 1 6 ? 0.451 -10.314 -17.304 1 88.42 6 ILE B CA 1
ATOM 1165 C C . ILE B 1 6 ? 1.926 -10.53 -17.633 1 88.42 6 ILE B C 1
ATOM 1167 O O . ILE B 1 6 ? 2.805 -10.02 -16.934 1 88.42 6 ILE B O 1
ATOM 1171 N N . ASN B 1 7 ? 2.12 -11.152 -18.701 1 85.02 7 ASN B N 1
ATOM 1172 C CA . ASN B 1 7 ? 3.497 -11.398 -19.115 1 85.02 7 ASN B CA 1
ATOM 1173 C C . ASN B 1 7 ? 4.174 -10.119 -19.599 1 85.02 7 ASN B C 1
ATOM 1175 O O . ASN B 1 7 ? 5.4 -10.004 -19.548 1 85.02 7 ASN B O 1
ATOM 1179 N N . LYS B 1 8 ? 3.351 -9.199 -19.959 1 88.79 8 LYS B N 1
ATOM 1180 C CA . LYS B 1 8 ? 3.889 -7.965 -20.525 1 88.79 8 LYS B CA 1
ATOM 1181 C C . LYS B 1 8 ? 4.035 -6.887 -19.456 1 88.79 8 LYS B C 1
ATOM 1183 O O . LYS B 1 8 ? 4.583 -5.815 -19.719 1 88.79 8 LYS B O 1
ATOM 1188 N N . LEU B 1 9 ? 3.555 -7.201 -18.29 1 92.15 9 LEU B N 1
ATOM 1189 C CA . LEU B 1 9 ? 3.681 -6.226 -17.212 1 92.15 9 LEU B CA 1
ATOM 1190 C C . LEU B 1 9 ? 5.147 -5.909 -16.934 1 92.15 9 LEU B C 1
ATOM 1192 O O . LEU B 1 9 ? 5.954 -6.818 -16.725 1 92.15 9 LEU B O 1
ATOM 1196 N N . ASP B 1 10 ? 5.489 -4.683 -17.043 1 90.73 10 ASP B N 1
ATOM 1197 C CA . ASP B 1 10 ? 6.808 -4.212 -16.631 1 90.73 10 ASP B CA 1
ATOM 1198 C C . ASP B 1 10 ? 6.806 -3.788 -15.164 1 90.73 10 ASP B C 1
ATOM 1200 O O . ASP B 1 10 ? 6.321 -2.706 -14.825 1 90.73 10 ASP B O 1
ATOM 1204 N N . LEU B 1 11 ? 7.432 -4.674 -14.349 1 96.16 11 LEU B N 1
ATOM 1205 C CA . LEU B 1 11 ? 7.42 -4.398 -12.917 1 96.16 11 LEU B CA 1
ATOM 1206 C C . LEU B 1 11 ? 8.834 -4.164 -12.397 1 96.16 11 LEU B C 1
ATOM 1208 O O . LEU B 1 11 ? 9.094 -4.319 -11.201 1 96.16 11 LEU B O 1
ATOM 1212 N N . ASP B 1 12 ? 9.736 -3.796 -13.311 1 94.56 12 ASP B N 1
ATOM 1213 C CA . ASP B 1 12 ? 11.133 -3.562 -12.961 1 94.56 12 ASP B CA 1
ATOM 1214 C C . ASP B 1 12 ? 11.261 -2.441 -11.932 1 94.56 12 ASP B C 1
ATOM 1216 O O . ASP B 1 12 ? 12.162 -2.464 -11.09 1 94.56 12 ASP B O 1
ATOM 1220 N N . TYR B 1 13 ? 10.418 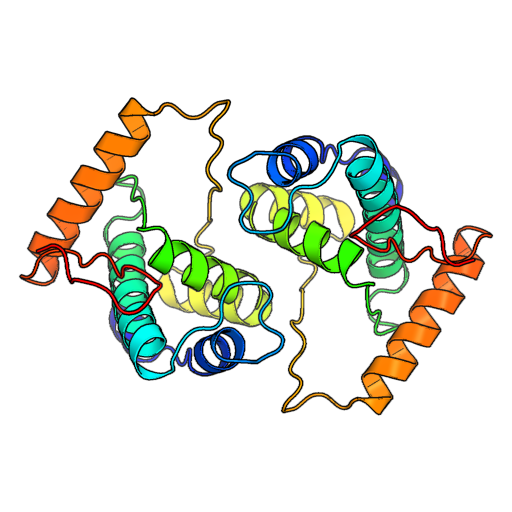-1.486 -12.037 1 94.17 13 TYR B N 1
ATOM 1221 C CA . TYR B 1 13 ? 10.478 -0.372 -11.097 1 94.17 13 TYR B CA 1
ATOM 1222 C C . TYR B 1 13 ? 10.243 -0.849 -9.669 1 94.17 13 TYR B C 1
ATOM 1224 O O . TYR B 1 13 ? 10.838 -0.322 -8.726 1 94.17 13 TYR B O 1
ATOM 1232 N N . ILE B 1 14 ? 9.403 -1.846 -9.477 1 96.01 14 ILE B N 1
ATOM 1233 C CA . ILE B 1 14 ? 9.17 -2.419 -8.156 1 96.01 14 ILE B CA 1
ATOM 1234 C C . ILE B 1 14 ? 10.421 -3.161 -7.689 1 96.01 14 ILE B C 1
ATOM 1236 O O . ILE B 1 14 ? 10.849 -3.007 -6.542 1 96.01 14 ILE B O 1
ATOM 1240 N N . CYS B 1 15 ? 11.002 -3.952 -8.589 1 95.93 15 CYS B N 1
ATOM 1241 C CA . CYS B 1 15 ? 12.216 -4.69 -8.257 1 95.93 15 CYS B CA 1
ATOM 1242 C C . CYS B 1 15 ? 13.327 -3.744 -7.819 1 95.93 15 CYS B C 1
ATOM 1244 O O . CYS B 1 15 ? 13.993 -3.987 -6.811 1 95.93 15 CYS B O 1
ATOM 1246 N N . ARG B 1 16 ? 13.438 -2.696 -8.558 1 94.79 16 ARG B N 1
ATOM 1247 C CA . ARG B 1 16 ? 14.462 -1.714 -8.215 1 94.79 16 ARG B CA 1
ATOM 1248 C C . ARG B 1 16 ? 14.184 -1.086 -6.854 1 94.79 16 ARG B C 1
ATOM 1250 O O . ARG B 1 16 ? 15.104 -0.888 -6.056 1 94.79 16 ARG B O 1
ATOM 1257 N N . ALA B 1 17 ? 12.983 -0.808 -6.607 1 93.95 17 ALA B N 1
ATOM 1258 C CA . ALA B 1 17 ? 12.612 -0.208 -5.328 1 93.95 17 ALA B CA 1
ATOM 1259 C C . ALA B 1 17 ? 12.919 -1.153 -4.169 1 93.95 17 ALA B C 1
ATOM 1261 O O . ALA B 1 17 ? 13.459 -0.733 -3.144 1 93.95 17 ALA B O 1
ATOM 1262 N N . MET B 1 18 ? 12.656 -2.443 -4.356 1 94.55 18 MET B N 1
ATOM 1263 C CA . MET B 1 18 ? 12.818 -3.425 -3.288 1 94.55 18 MET B CA 1
ATOM 1264 C C . MET B 1 18 ? 14.291 -3.754 -3.07 1 94.55 18 MET B C 1
ATOM 1266 O O . MET B 1 18 ? 14.668 -4.265 -2.013 1 94.55 18 MET B O 1
ATOM 1270 N N . CYS B 1 19 ? 15.081 -3.436 -4.043 1 94.13 19 CYS B N 1
ATOM 1271 C CA . CYS B 1 19 ? 16.514 -3.682 -3.93 1 94.13 19 CYS B CA 1
ATOM 1272 C C . CYS B 1 19 ? 17.246 -2.432 -3.454 1 94.13 19 CYS B C 1
ATOM 1274 O O . CYS B 1 19 ? 18.447 -2.477 -3.181 1 94.13 19 CYS B O 1
ATOM 1276 N N . SER B 1 20 ? 16.493 -1.364 -3.376 1 92.11 20 SER B N 1
ATOM 1277 C CA . SER B 1 20 ? 17.093 -0.084 -3.016 1 92.11 20 SER B CA 1
ATOM 1278 C C . SER B 1 20 ? 17.485 -0.053 -1.542 1 92.11 20 SER B C 1
ATOM 1280 O O . SER B 1 20 ? 16.806 -0.646 -0.701 1 92.11 20 SER B O 1
ATOM 1282 N N . GLU B 1 21 ? 18.525 0.763 -1.169 1 88.68 21 GLU B N 1
ATOM 1283 C CA . GLU B 1 21 ? 18.962 0.949 0.212 1 88.68 21 GLU B CA 1
ATOM 1284 C C . GLU B 1 21 ? 17.901 1.675 1.033 1 88.68 21 GLU B C 1
ATOM 1286 O O . GLU B 1 21 ? 17.91 1.612 2.265 1 88.68 21 GLU B O 1
ATOM 1291 N N . LEU B 1 22 ? 16.953 2.29 0.369 1 85.79 22 LEU B N 1
ATOM 1292 C CA . LEU B 1 22 ? 15.92 3.068 1.044 1 85.79 22 LEU B CA 1
ATOM 1293 C C . LEU B 1 22 ? 14.7 2.205 1.347 1 85.79 22 LEU B C 1
ATOM 1295 O O . LEU B 1 22 ? 13.756 2.663 1.994 1 85.79 22 LEU B O 1
ATOM 1299 N N . TYR B 1 23 ? 14.709 0.925 0.85 1 89.73 23 TYR B N 1
ATOM 1300 C CA . TYR B 1 23 ? 13.596 0.025 1.134 1 89.73 23 TYR B CA 1
ATOM 1301 C C . TYR B 1 23 ? 13.45 -0.205 2.634 1 89.73 23 TYR B C 1
ATOM 1303 O O . TYR B 1 23 ? 14.43 -0.501 3.321 1 89.73 23 TYR B O 1
ATOM 1311 N N . PRO B 1 24 ? 12.215 -0.058 3.127 1 85.97 24 PRO B N 1
ATOM 1312 C CA . PRO B 1 24 ? 12.034 -0.046 4.58 1 85.97 24 PRO B CA 1
ATOM 1313 C C . PRO B 1 24 ? 12.08 -1.444 5.192 1 85.97 24 PRO B C 1
ATOM 1315 O O . PRO B 1 24 ? 12.021 -1.589 6.416 1 85.97 24 PRO B O 1
ATOM 1318 N N . LEU B 1 25 ? 12.087 -2.4 4.392 1 87.12 25 LEU B N 1
ATOM 1319 C CA . LEU B 1 25 ? 12.244 -3.79 4.805 1 87.12 25 LEU B CA 1
ATOM 1320 C C . LEU B 1 25 ? 13.6 -4.337 4.37 1 87.12 25 LEU B C 1
ATOM 1322 O O . LEU B 1 25 ? 14.344 -3.664 3.653 1 87.12 25 LEU B O 1
ATOM 1326 N N . PRO B 1 26 ? 13.917 -5.493 4.94 1 85.68 26 PRO B N 1
ATOM 1327 C CA . PRO B 1 26 ? 15.189 -6.049 4.47 1 85.68 26 PRO B CA 1
ATOM 1328 C C . PRO B 1 26 ? 15.3 -6.063 2.947 1 85.68 26 PRO B C 1
ATOM 1330 O O . PRO B 1 26 ? 14.383 -6.525 2.262 1 85.68 26 PRO B O 1
ATOM 1333 N N . GLN B 1 27 ? 16.392 -5.584 2.558 1 88.19 27 GLN B N 1
ATOM 1334 C CA . GLN B 1 27 ? 16.62 -5.399 1.129 1 88.19 27 GLN B CA 1
ATOM 1335 C C . GLN B 1 27 ? 16.672 -6.741 0.403 1 88.19 27 GLN B C 1
ATOM 1337 O O . GLN B 1 27 ? 17.259 -7.702 0.904 1 88.19 27 GLN B O 1
ATOM 1342 N N . TRP B 1 28 ? 16.131 -6.681 -0.746 1 92.67 28 TRP B N 1
ATOM 1343 C CA . TRP B 1 28 ? 16.154 -7.849 -1.62 1 92.67 28 TRP B CA 1
ATOM 1344 C C . TRP B 1 28 ? 17.372 -7.819 -2.537 1 92.67 28 TRP B C 1
ATOM 1346 O O . TRP B 1 28 ? 17.883 -6.746 -2.867 1 92.67 28 TRP B O 1
ATOM 1356 N N . GLN B 1 29 ? 17.804 -9.011 -2.859 1 93.43 29 GLN B N 1
ATOM 1357 C CA . GLN B 1 29 ? 18.758 -9.13 -3.956 1 93.43 29 GLN B CA 1
ATOM 1358 C C . GLN B 1 29 ? 18.041 -9.219 -5.301 1 93.43 29 GLN B C 1
ATOM 1360 O O . GLN B 1 29 ? 16.934 -9.754 -5.386 1 93.43 29 GLN B O 1
ATOM 1365 N N . TRP B 1 30 ? 18.67 -8.714 -6.267 1 94.09 30 TRP B N 1
ATOM 1366 C CA . TRP B 1 30 ? 18.047 -8.619 -7.583 1 94.09 30 TRP B CA 1
ATOM 1367 C C . TRP B 1 30 ? 17.546 -9.983 -8.046 1 94.09 30 TRP B C 1
ATOM 1369 O O . TRP B 1 30 ? 16.413 -10.107 -8.518 1 94.09 30 TRP B O 1
ATOM 1379 N N . GLN B 1 31 ? 18.343 -11.059 -7.895 1 93.56 31 GLN B N 1
ATOM 1380 C CA . GLN B 1 31 ? 17.956 -12.387 -8.359 1 93.56 31 GLN B CA 1
ATOM 1381 C C . GLN B 1 31 ? 16.733 -12.899 -7.604 1 93.56 31 GLN B C 1
ATOM 1383 O O . GLN B 1 31 ? 15.828 -13.485 -8.203 1 93.56 31 GLN B O 1
ATOM 1388 N N . SER B 1 32 ? 16.672 -12.661 -6.321 1 94.1 32 SER B N 1
ATOM 1389 C CA . SER B 1 32 ? 15.564 -13.13 -5.496 1 94.1 32 SER B CA 1
ATOM 1390 C C . SER B 1 32 ? 14.279 -12.371 -5.812 1 94.1 32 SER B C 1
ATOM 1392 O O . SER B 1 32 ? 13.198 -12.961 -5.857 1 94.1 32 SER B O 1
ATOM 1394 N N . VAL B 1 33 ? 14.478 -11.064 -6.015 1 96.12 33 VAL B N 1
ATOM 1395 C CA . VAL B 1 33 ? 13.27 -10.28 -6.252 1 96.12 33 VAL B CA 1
ATOM 1396 C C . VAL B 1 33 ? 12.701 -10.613 -7.63 1 96.12 33 VAL B C 1
ATOM 1398 O O . VAL B 1 33 ? 11.483 -10.613 -7.821 1 96.12 33 VAL B O 1
ATOM 1401 N N . LYS B 1 34 ? 13.53 -10.953 -8.565 1 95.61 34 LYS B N 1
ATOM 1402 C CA . LYS B 1 34 ? 13.05 -11.348 -9.886 1 95.61 34 LYS B CA 1
ATOM 1403 C C . LYS B 1 34 ? 12.296 -12.673 -9.823 1 95.61 34 LYS B C 1
ATOM 1405 O O . LYS B 1 34 ? 11.323 -12.875 -10.553 1 95.61 34 LYS B O 1
ATOM 1410 N N . ILE B 1 35 ? 12.739 -13.578 -9.01 1 95.32 35 ILE B N 1
ATOM 1411 C CA . ILE B 1 35 ? 11.989 -14.806 -8.771 1 95.32 35 ILE B CA 1
ATOM 1412 C C . ILE B 1 35 ? 10.637 -14.471 -8.146 1 95.32 35 ILE B C 1
ATOM 1414 O O . ILE B 1 35 ? 9.604 -14.998 -8.567 1 95.32 35 ILE B O 1
ATOM 1418 N N . CYS B 1 36 ? 10.639 -13.565 -7.202 1 96.03 36 CYS B N 1
ATOM 1419 C CA . CYS B 1 36 ? 9.403 -13.151 -6.548 1 96.03 36 CYS B CA 1
ATOM 1420 C C . CYS B 1 36 ? 8.451 -12.499 -7.545 1 96.03 36 CYS B C 1
ATOM 1422 O O . CYS B 1 36 ? 7.238 -12.705 -7.477 1 96.03 36 CYS B O 1
ATOM 1424 N N . GLU B 1 37 ? 9.013 -11.701 -8.433 1 96.9 37 GLU B N 1
ATOM 1425 C CA . GLU B 1 37 ? 8.212 -11.093 -9.491 1 96.9 37 GLU B CA 1
ATOM 1426 C C . GLU B 1 37 ? 7.473 -12.153 -10.302 1 96.9 37 GLU B C 1
ATOM 1428 O O . GLU B 1 37 ? 6.285 -12.002 -10.595 1 96.9 37 GLU B O 1
ATOM 1433 N N . LYS B 1 38 ? 8.193 -13.161 -10.684 1 95.42 38 LYS B N 1
ATOM 1434 C CA . LYS B 1 38 ? 7.585 -14.254 -11.437 1 95.42 38 LYS B CA 1
ATOM 1435 C C . LYS B 1 38 ? 6.457 -14.907 -10.644 1 95.42 38 LYS B C 1
ATOM 1437 O O . LYS B 1 38 ? 5.372 -15.146 -11.178 1 95.42 38 LYS B O 1
ATOM 1442 N N . LEU B 1 39 ? 6.709 -15.179 -9.39 1 96.15 39 LEU B N 1
ATOM 1443 C CA . LEU B 1 39 ? 5.702 -15.786 -8.527 1 96.15 39 LEU B CA 1
ATOM 1444 C C . LEU B 1 39 ? 4.484 -14.878 -8.391 1 96.15 39 LEU B C 1
ATOM 1446 O O . LEU B 1 39 ? 3.346 -15.352 -8.417 1 96.15 39 LEU B O 1
ATOM 1450 N N . TYR B 1 40 ? 4.73 -13.596 -8.31 1 96.87 40 TYR B N 1
ATOM 1451 C CA . TYR B 1 40 ? 3.649 -12.625 -8.196 1 96.87 40 TYR B CA 1
ATOM 1452 C C . TYR B 1 40 ? 2.801 -12.601 -9.462 1 96.87 40 TYR B C 1
ATOM 1454 O O . TYR B 1 40 ? 1.569 -12.598 -9.393 1 96.87 40 TYR B O 1
ATOM 1462 N N . LYS B 1 41 ? 3.434 -12.557 -10.596 1 96.79 41 LYS B N 1
ATOM 1463 C CA . LYS B 1 41 ? 2.699 -12.575 -11.857 1 96.79 41 LYS B CA 1
ATOM 1464 C C . LYS B 1 41 ? 1.825 -13.821 -11.966 1 96.79 41 LYS B C 1
ATOM 1466 O O . LYS B 1 41 ? 0.683 -13.746 -12.425 1 96.79 41 LYS B O 1
ATOM 1471 N N . ARG B 1 42 ? 2.314 -14.891 -11.529 1 95.74 42 ARG B N 1
ATOM 1472 C CA . ARG B 1 42 ? 1.547 -16.132 -11.551 1 95.74 42 ARG B CA 1
ATOM 1473 C C . ARG B 1 42 ? 0.381 -16.073 -10.569 1 95.74 42 ARG B C 1
ATOM 1475 O O . ARG B 1 42 ? -0.715 -16.55 -10.87 1 95.74 42 ARG B O 1
ATOM 1482 N N . PHE B 1 43 ? 0.629 -15.505 -9.407 1 96.29 43 PHE B N 1
ATOM 1483 C CA . PHE B 1 43 ? -0.453 -15.321 -8.448 1 96.29 43 PHE B CA 1
ATOM 1484 C C . PHE B 1 43 ? -1.538 -14.418 -9.022 1 96.29 43 PHE B C 1
ATOM 1486 O O . PHE B 1 43 ? -2.73 -14.701 -8.878 1 96.29 43 PHE B O 1
ATOM 1493 N N . LEU B 1 44 ? -1.079 -13.36 -9.669 1 96.25 44 LEU B N 1
ATOM 1494 C CA . LEU B 1 44 ? -2.021 -12.458 -10.324 1 96.25 44 LEU B CA 1
ATOM 1495 C C . LEU B 1 44 ? -2.846 -13.199 -11.371 1 96.25 44 LEU B C 1
ATOM 1497 O O . LEU B 1 44 ? -4.052 -12.974 -11.49 1 96.25 44 LEU B O 1
ATOM 1501 N N . TYR B 1 45 ? -2.22 -14.05 -12.108 1 95.08 45 TYR B N 1
ATOM 1502 C CA . TYR B 1 45 ? -2.917 -14.892 -13.073 1 95.08 45 TYR B CA 1
ATOM 1503 C C . TYR B 1 45 ? -4.022 -15.696 -12.397 1 95.08 45 TYR B C 1
ATOM 1505 O O . TYR B 1 45 ? -5.151 -15.749 -12.891 1 95.08 45 TYR B O 1
ATOM 1513 N N . LEU B 1 46 ? -3.697 -16.289 -11.299 1 95.85 46 LEU B N 1
ATOM 1514 C CA . LEU B 1 46 ? -4.682 -17.081 -10.571 1 95.85 46 LEU B CA 1
ATOM 1515 C C . LEU B 1 46 ? -5.837 -16.207 -10.093 1 95.85 46 LEU B C 1
ATOM 1517 O O . LEU B 1 46 ? -7 -16.611 -10.168 1 95.85 46 LEU B O 1
ATOM 1521 N N . LEU B 1 47 ? -5.509 -15.025 -9.561 1 94.98 47 LEU B N 1
ATOM 1522 C CA . LEU B 1 47 ? -6.537 -14.107 -9.081 1 94.98 47 LEU B CA 1
ATOM 1523 C C . LEU B 1 47 ? -7.525 -13.768 -10.192 1 94.98 47 LEU B C 1
ATOM 1525 O O . LEU B 1 47 ? -8.733 -13.699 -9.955 1 94.98 47 LEU B O 1
ATOM 1529 N N . VAL B 1 48 ? -6.953 -13.56 -11.348 1 93.57 48 VAL B N 1
ATOM 1530 C CA . VAL B 1 48 ? -7.775 -13.154 -12.483 1 93.57 48 VAL B CA 1
ATOM 1531 C C . VAL B 1 48 ? -8.588 -14.345 -12.984 1 93.57 48 VAL B C 1
ATOM 1533 O O . VAL B 1 48 ? -9.798 -14.234 -13.195 1 93.57 48 VAL B O 1
ATOM 1536 N N . LYS B 1 49 ? -7.962 -15.414 -13.117 1 93.44 49 LYS B N 1
ATOM 1537 C CA . LYS B 1 49 ? -8.597 -16.594 -13.696 1 93.44 49 LYS B CA 1
ATOM 1538 C C . LYS B 1 49 ? -9.705 -17.123 -12.79 1 93.44 49 LYS B C 1
ATOM 1540 O O . LYS B 1 49 ? -10.746 -17.574 -13.272 1 93.44 49 LYS B O 1
ATOM 1545 N N . TYR B 1 50 ? -9.482 -17.044 -11.516 1 94.11 50 TYR B N 1
ATOM 1546 C CA . TYR B 1 50 ? -10.42 -17.666 -10.588 1 94.11 50 TYR B CA 1
ATOM 1547 C C . TYR B 1 50 ? -11.207 -16.611 -9.82 1 94.11 50 TYR B C 1
ATOM 1549 O O . TYR B 1 50 ? -11.724 -16.883 -8.733 1 94.11 50 TYR B O 1
ATOM 1557 N N . ARG B 1 51 ? -11.24 -15.508 -10.29 1 87.28 51 ARG B N 1
ATOM 1558 C CA . ARG B 1 51 ? -11.942 -14.392 -9.665 1 87.28 51 ARG B CA 1
ATOM 1559 C C . ARG B 1 51 ? -13.399 -14.748 -9.388 1 87.28 51 ARG B C 1
ATOM 1561 O O . ARG B 1 51 ? -14.106 -15.227 -10.277 1 87.28 51 ARG B O 1
ATOM 1568 N N . GLY B 1 52 ? -13.81 -14.425 -8.112 1 85.42 52 GLY B N 1
ATOM 1569 C CA . GLY B 1 52 ? -15.192 -14.687 -7.742 1 85.42 52 GLY B CA 1
ATOM 1570 C C . GLY B 1 52 ? -15.462 -16.149 -7.439 1 85.42 52 GLY B C 1
ATOM 1571 O O . GLY B 1 52 ? -16.564 -16.508 -7.019 1 85.42 52 GLY B O 1
ATOM 1572 N N . LYS B 1 53 ? -14.474 -17.028 -7.556 1 86.39 53 LYS B N 1
ATOM 1573 C CA . LYS B 1 53 ? -14.68 -18.461 -7.367 1 86.39 53 LYS B CA 1
ATOM 1574 C C . LYS B 1 53 ? -13.935 -18.965 -6.134 1 86.39 53 LYS B C 1
ATOM 1576 O O . LYS B 1 53 ? -14.428 -19.84 -5.419 1 86.39 53 LYS B O 1
ATOM 1581 N N . LYS B 1 54 ? -12.783 -18.412 -5.95 1 85.15 54 LYS B N 1
ATOM 1582 C CA . LYS B 1 54 ? -11.916 -18.882 -4.874 1 85.15 54 LYS B CA 1
ATOM 1583 C C . LYS B 1 54 ? -11.265 -17.713 -4.141 1 85.15 54 LYS B C 1
ATOM 1585 O O . LYS B 1 54 ? -10.945 -16.691 -4.752 1 85.15 54 LYS B O 1
ATOM 1590 N N . SER B 1 55 ? -11.162 -17.914 -2.846 1 89.26 55 SER B N 1
ATOM 1591 C CA . SER B 1 55 ? -10.318 -17.008 -2.074 1 89.26 55 SER B CA 1
ATOM 1592 C C . SER B 1 55 ? -8.864 -17.469 -2.08 1 89.26 55 SER B C 1
ATOM 1594 O O . SER B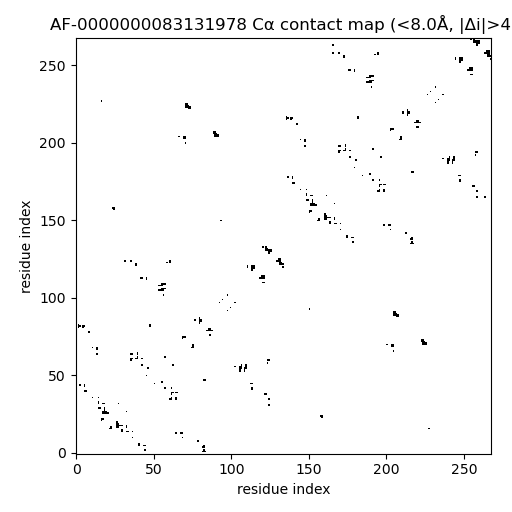 1 55 ? -8.567 -18.609 -1.716 1 89.26 55 SER B O 1
ATOM 1596 N N . LEU B 1 56 ? -8.014 -16.654 -2.588 1 95.38 56 LEU B N 1
ATOM 1597 C CA . LEU B 1 56 ? -6.605 -17.016 -2.697 1 95.38 56 LEU B CA 1
ATOM 1598 C C . LEU B 1 56 ? -5.76 -16.209 -1.717 1 95.38 56 LEU B C 1
ATOM 1600 O O . LEU B 1 56 ? -6.032 -15.03 -1.481 1 95.38 56 LEU B O 1
ATOM 1604 N N . VAL B 1 57 ? -4.741 -16.868 -1.179 1 94.88 57 VAL B N 1
ATOM 1605 C CA . VAL B 1 57 ? -3.829 -16.252 -0.221 1 94.88 57 VAL B CA 1
ATOM 1606 C C . VAL B 1 57 ? -2.391 -16.38 -0.721 1 94.88 57 VAL B C 1
ATOM 1608 O O . VAL B 1 57 ? -1.936 -17.479 -1.048 1 94.88 57 VAL B O 1
ATOM 1611 N N . PRO B 1 58 ? -1.744 -15.217 -0.848 1 96.04 58 PRO B N 1
ATOM 1612 C CA . PRO B 1 58 ? -0.341 -15.284 -1.265 1 96.04 58 PRO B CA 1
ATOM 1613 C C . PRO B 1 58 ? 0.594 -15.692 -0.129 1 96.04 58 PRO B C 1
ATOM 1615 O O . PRO B 1 58 ? 0.206 -15.644 1.042 1 96.04 58 PRO B O 1
ATOM 1618 N N . THR B 1 59 ? 1.836 -16.149 -0.527 1 94.66 59 THR B N 1
ATOM 1619 C CA . THR B 1 59 ? 2.901 -16.219 0.467 1 94.66 59 THR B CA 1
ATOM 1620 C C . THR B 1 59 ? 3.273 -14.824 0.96 1 94.66 59 THR B C 1
ATOM 1622 O O . THR B 1 59 ? 2.836 -13.821 0.391 1 94.66 59 THR B O 1
ATOM 1625 N N . LYS B 1 60 ? 4.063 -14.732 1.984 1 93.09 60 LYS B N 1
ATOM 1626 C CA . LYS B 1 60 ? 4.489 -13.448 2.533 1 93.09 60 LYS B CA 1
ATOM 1627 C C . LYS B 1 60 ? 5.266 -12.639 1.498 1 93.09 60 LYS B C 1
ATOM 1629 O O . LYS B 1 60 ? 5.077 -11.426 1.381 1 93.09 60 LYS B O 1
ATOM 1634 N N . GLU B 1 61 ? 6.131 -13.292 0.698 1 94.61 61 GLU B N 1
ATOM 1635 C CA . GLU B 1 61 ? 6.969 -12.617 -0.289 1 94.61 61 GLU B CA 1
ATOM 1636 C C . GLU B 1 61 ? 6.131 -12.066 -1.439 1 94.61 61 GLU B C 1
ATOM 1638 O O . GLU B 1 61 ? 6.353 -10.941 -1.892 1 94.61 61 GLU B O 1
ATOM 1643 N N . ILE B 1 62 ? 5.187 -12.891 -1.859 1 96.68 62 ILE B N 1
ATOM 1644 C CA . ILE B 1 62 ? 4.304 -12.448 -2.933 1 96.68 62 ILE B CA 1
ATOM 1645 C C . ILE B 1 62 ? 3.47 -11.26 -2.458 1 96.68 62 ILE B C 1
ATOM 1647 O O . ILE B 1 62 ? 3.278 -10.293 -3.198 1 96.68 62 ILE B O 1
ATOM 1651 N N . ASP B 1 63 ? 3.07 -11.361 -1.248 1 96.17 63 ASP B N 1
ATOM 1652 C CA . ASP B 1 63 ? 2.267 -10.283 -0.679 1 96.17 63 ASP B CA 1
ATOM 1653 C C . ASP B 1 63 ? 3.075 -8.991 -0.577 1 96.17 63 ASP B C 1
ATOM 1655 O O . ASP B 1 63 ? 2.559 -7.906 -0.853 1 96.17 63 ASP B O 1
ATOM 1659 N N . GLU B 1 64 ? 4.267 -9.073 -0.135 1 95.52 64 GLU B N 1
ATOM 1660 C CA . GLU B 1 64 ? 5.137 -7.903 -0.06 1 95.52 64 GLU B CA 1
ATOM 1661 C C . GLU B 1 64 ? 5.301 -7.249 -1.428 1 95.52 64 GLU B C 1
ATOM 1663 O O . GLU B 1 64 ? 5.232 -6.024 -1.549 1 95.52 64 GLU B O 1
ATOM 1668 N N . PHE B 1 65 ? 5.509 -8.055 -2.431 1 97.18 65 PHE B N 1
ATOM 1669 C CA . PHE B 1 65 ? 5.627 -7.532 -3.787 1 97.18 65 PHE B CA 1
ATOM 1670 C C . PHE B 1 65 ? 4.329 -6.863 -4.224 1 97.18 65 PHE B C 1
ATOM 1672 O O . PHE B 1 65 ? 4.349 -5.775 -4.803 1 97.18 65 PHE B O 1
ATOM 1679 N N . TRP B 1 66 ? 3.216 -7.523 -3.947 1 98.14 66 TRP B N 1
ATOM 1680 C CA . TRP B 1 66 ? 1.896 -6.995 -4.277 1 98.14 66 TRP B CA 1
ATOM 1681 C C . TRP B 1 66 ? 1.671 -5.639 -3.618 1 98.14 66 TRP B C 1
ATOM 1683 O O . TRP B 1 66 ? 1.165 -4.71 -4.252 1 98.14 66 TRP B O 1
ATOM 1693 N N . HIS B 1 67 ? 2.078 -5.508 -2.372 1 97.4 67 HIS B N 1
ATOM 1694 C CA . HIS B 1 67 ? 1.967 -4.244 -1.652 1 97.4 67 HIS B CA 1
ATOM 1695 C C . HIS B 1 67 ? 2.68 -3.121 -2.397 1 97.4 67 HIS B C 1
ATOM 1697 O O . HIS B 1 67 ? 2.127 -2.03 -2.56 1 97.4 67 HIS B O 1
ATOM 1703 N N . ASN B 1 68 ? 3.835 -3.434 -2.833 1 97.15 68 ASN B N 1
ATOM 1704 C CA . ASN B 1 68 ? 4.596 -2.423 -3.56 1 97.15 68 ASN B CA 1
ATOM 1705 C C . ASN B 1 68 ? 3.907 -2.032 -4.864 1 97.15 68 ASN B C 1
ATOM 1707 O O . ASN B 1 68 ? 3.88 -0.855 -5.228 1 97.15 68 ASN B O 1
ATOM 1711 N N . HIS B 1 69 ? 3.367 -3.003 -5.541 1 98.13 69 HIS B N 1
ATOM 1712 C CA . HIS B 1 69 ? 2.623 -2.699 -6.758 1 98.13 69 HIS B CA 1
ATOM 1713 C C . HIS B 1 69 ? 1.441 -1.78 -6.466 1 98.13 69 HIS B C 1
ATOM 1715 O O . HIS B 1 69 ? 1.242 -0.779 -7.158 1 98.13 69 HIS B O 1
ATOM 1721 N N . ILE B 1 70 ? 0.689 -2.082 -5.436 1 98.4 70 ILE B N 1
ATOM 1722 C CA . ILE B 1 70 ? -0.504 -1.328 -5.065 1 98.4 70 ILE B CA 1
ATOM 1723 C C . ILE B 1 70 ? -0.123 0.115 -4.743 1 98.4 70 ILE B C 1
ATOM 1725 O O . ILE B 1 70 ? -0.871 1.045 -5.054 1 98.4 70 ILE B O 1
ATOM 1729 N N . LEU B 1 71 ? 1.046 0.324 -4.18 1 97.76 71 LEU B N 1
ATOM 1730 C CA . LEU B 1 71 ? 1.448 1.651 -3.728 1 97.76 71 LEU B CA 1
ATOM 1731 C C . LEU B 1 71 ? 1.773 2.554 -4.914 1 97.76 71 LEU B C 1
ATOM 1733 O O . LEU B 1 71 ? 1.817 3.778 -4.775 1 97.76 71 LEU B O 1
ATOM 1737 N N . TYR B 1 72 ? 2.051 1.98 -6.046 1 97.27 72 TYR B N 1
ATOM 1738 C CA . TYR B 1 72 ? 2.071 2.738 -7.292 1 97.27 72 TYR B CA 1
ATOM 1739 C C . TYR B 1 72 ? 0.669 2.862 -7.877 1 97.27 72 TYR B C 1
ATOM 1741 O O . TYR B 1 72 ? 0.374 2.283 -8.926 1 97.27 72 TYR B O 1
ATOM 1749 N N . THR B 1 73 ? -0.144 3.636 -7.252 1 98.16 73 THR B N 1
ATOM 1750 C CA . THR B 1 73 ? -1.597 3.565 -7.363 1 98.16 73 THR B CA 1
ATOM 1751 C C . THR B 1 73 ? -2.044 3.824 -8.798 1 98.16 73 THR B C 1
ATOM 1753 O O . THR B 1 73 ? -2.97 3.178 -9.292 1 98.16 73 THR B O 1
ATOM 1756 N N . LYS B 1 74 ? -1.405 4.763 -9.549 1 97.09 74 LYS B N 1
ATOM 1757 C CA . LYS B 1 74 ? -1.798 5.03 -10.93 1 97.09 74 LYS B CA 1
ATOM 1758 C C . LYS B 1 74 ? -1.511 3.828 -11.825 1 97.09 74 LYS B C 1
ATOM 1760 O O . LYS B 1 74 ? -2.372 3.403 -12.598 1 97.09 74 LYS B O 1
ATOM 1765 N N . ARG B 1 75 ? -0.349 3.34 -11.687 1 96.37 75 ARG B N 1
ATOM 1766 C CA . ARG B 1 75 ? 0.048 2.202 -12.51 1 96.37 75 ARG B CA 1
ATOM 1767 C C . ARG B 1 75 ? -0.766 0.962 -12.159 1 96.37 75 ARG B C 1
ATOM 1769 O O . ARG B 1 75 ? -1.183 0.214 -13.046 1 96.37 75 ARG B O 1
ATOM 1776 N N . TYR B 1 76 ? -0.941 0.766 -10.871 1 97.71 76 TYR B N 1
ATOM 1777 C CA . TYR B 1 76 ? -1.712 -0.397 -10.447 1 97.71 76 TYR B CA 1
ATOM 1778 C C . TYR B 1 76 ? -3.136 -0.333 -10.983 1 97.71 76 TYR B C 1
ATOM 1780 O O . TYR B 1 76 ? -3.673 -1.335 -11.461 1 97.71 76 TYR B O 1
ATOM 1788 N N . MET B 1 77 ? -3.748 0.804 -10.877 1 97.38 77 MET B N 1
ATOM 1789 C CA . MET B 1 77 ? -5.102 0.976 -11.396 1 97.38 77 MET B CA 1
ATOM 1790 C C . MET B 1 77 ? -5.148 0.705 -12.896 1 97.38 77 MET B C 1
ATOM 1792 O O . MET B 1 77 ? -6.056 0.026 -13.38 1 97.38 77 MET B O 1
ATOM 1796 N N . ALA B 1 78 ? -4.175 1.19 -13.626 1 96.31 78 ALA B N 1
ATOM 1797 C CA . ALA B 1 78 ? -4.108 0.956 -15.067 1 96.31 78 ALA B CA 1
ATOM 1798 C C . ALA B 1 78 ? -3.932 -0.528 -15.374 1 96.31 78 ALA B C 1
ATOM 1800 O O . ALA B 1 78 ? -4.585 -1.064 -16.273 1 96.31 78 ALA B O 1
ATOM 1801 N N . ASP B 1 79 ? -3.062 -1.146 -14.646 1 96.27 79 ASP B N 1
ATOM 1802 C CA . ASP B 1 79 ? -2.828 -2.572 -14.853 1 96.27 79 ASP B CA 1
ATOM 1803 C C . ASP B 1 79 ? -4.081 -3.385 -14.534 1 96.27 79 ASP B C 1
ATOM 1805 O O . ASP B 1 79 ? -4.428 -4.312 -15.269 1 96.27 79 ASP B O 1
ATOM 1809 N N . CYS B 1 80 ? -4.773 -3.08 -13.426 1 95.91 80 CYS B N 1
ATOM 1810 C CA . CYS B 1 80 ? -6.009 -3.771 -13.077 1 95.91 80 CYS B CA 1
ATOM 1811 C C . CYS B 1 80 ? -7.048 -3.622 -14.182 1 95.91 80 CYS B C 1
ATOM 1813 O O . CYS B 1 80 ? -7.698 -4.596 -14.565 1 95.91 80 CYS B O 1
ATOM 1815 N N . GLN B 1 81 ? -7.153 -2.376 -14.646 1 95.18 81 GLN B N 1
ATOM 1816 C CA . GLN B 1 81 ? -8.106 -2.119 -15.721 1 95.18 81 GLN B CA 1
ATOM 1817 C C . GLN B 1 81 ? -7.795 -2.97 -16.948 1 95.18 81 GLN B C 1
ATOM 1819 O O . GLN B 1 81 ? -8.703 -3.52 -17.575 1 95.18 81 GLN B O 1
ATOM 1824 N N . ALA B 1 82 ? -6.578 -3.041 -17.263 1 93.93 82 ALA B N 1
ATOM 1825 C CA . ALA B 1 82 ? -6.16 -3.81 -18.433 1 93.93 82 ALA B CA 1
ATOM 1826 C C . ALA B 1 82 ? -6.393 -5.303 -18.219 1 93.93 82 ALA B C 1
ATOM 1828 O O . ALA B 1 82 ? -6.722 -6.027 -19.162 1 93.93 82 ALA B O 1
ATOM 1829 N N . LEU B 1 83 ? -6.286 -5.736 -17.008 1 93.24 83 LEU B N 1
ATOM 1830 C CA . LEU B 1 83 ? -6.331 -7.164 -16.714 1 93.24 83 LEU B CA 1
ATOM 1831 C C . LEU B 1 83 ? -7.772 -7.648 -16.585 1 93.24 83 LEU B C 1
ATOM 1833 O O . LEU B 1 83 ? -8.128 -8.7 -17.121 1 93.24 83 LEU B O 1
ATOM 1837 N N . VAL B 1 84 ? -8.648 -6.839 -15.856 1 93.49 84 VAL B N 1
ATOM 1838 C CA . VAL B 1 84 ? -9.953 -7.395 -15.514 1 93.49 84 VAL B CA 1
ATOM 1839 C C . VAL B 1 84 ? -11.045 -6.368 -15.804 1 93.49 84 VAL B C 1
ATOM 1841 O O . VAL B 1 84 ? -12.224 -6.612 -15.534 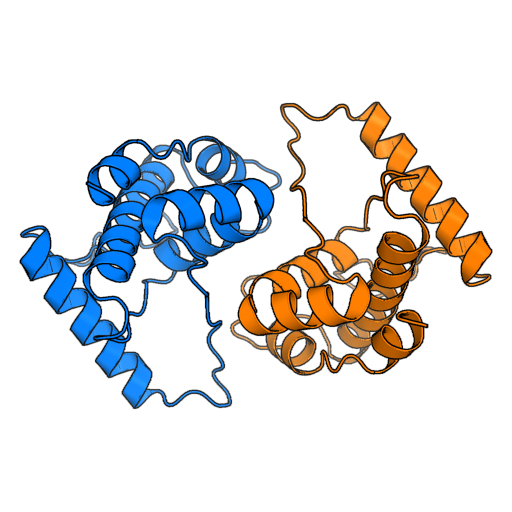1 93.49 84 VAL B O 1
ATOM 1844 N N . GLY B 1 85 ? -10.689 -5.243 -16.337 1 93.86 85 GLY B N 1
ATOM 1845 C CA . GLY B 1 85 ? -11.672 -4.204 -16.599 1 93.86 85 GLY B CA 1
ATOM 1846 C C . GLY B 1 85 ? -12.224 -3.572 -15.334 1 93.86 85 GLY B C 1
ATOM 1847 O O . GLY B 1 85 ? -13.355 -3.083 -15.321 1 93.86 85 GLY B O 1
ATOM 1848 N N . GLY B 1 86 ? -11.455 -3.645 -14.28 1 94.88 86 GLY B N 1
ATOM 1849 C CA . GLY B 1 86 ? -11.782 -3.132 -12.959 1 94.88 86 GLY B CA 1
ATOM 1850 C C . GLY B 1 86 ? -10.603 -3.146 -12.005 1 94.88 86 GLY B C 1
ATOM 1851 O O . GLY B 1 86 ? -9.449 -3.11 -12.435 1 94.88 86 GLY B O 1
ATOM 1852 N N . TYR B 1 87 ? -10.902 -3.172 -10.738 1 96.27 87 TYR B N 1
ATOM 1853 C CA . TYR B 1 87 ? -9.861 -3.094 -9.719 1 96.27 87 TYR B CA 1
ATOM 1854 C C . TYR B 1 87 ? -9.735 -4.412 -8.966 1 96.27 87 TYR B C 1
ATOM 1856 O O . TYR B 1 87 ? -10.741 -5.018 -8.59 1 96.27 87 TYR B O 1
ATOM 1864 N N . ILE B 1 88 ? -8.568 -4.916 -8.784 1 96.36 88 ILE B N 1
ATOM 1865 C CA . ILE B 1 88 ? -8.298 -6.086 -7.955 1 96.36 88 ILE B CA 1
ATOM 1866 C C . ILE B 1 88 ? -7.967 -5.645 -6.531 1 96.36 88 ILE B C 1
ATOM 1868 O O . ILE B 1 88 ? -6.899 -5.082 -6.281 1 96.36 88 ILE B O 1
ATOM 1872 N N . HIS B 1 89 ? -8.807 -5.994 -5.626 1 97.05 89 HIS B N 1
ATOM 1873 C CA . HIS B 1 89 ? -8.669 -5.491 -4.264 1 97.05 89 HIS B CA 1
ATOM 1874 C C . HIS B 1 89 ? -7.799 -6.417 -3.42 1 97.05 89 HIS B C 1
ATOM 1876 O O . HIS B 1 89 ? -7.859 -7.639 -3.571 1 97.05 89 HIS B O 1
ATOM 1882 N N . HIS B 1 90 ? -6.986 -5.808 -2.609 1 96.22 90 HIS B N 1
ATOM 1883 C CA . HIS B 1 90 ? -6.179 -6.445 -1.574 1 96.22 90 HIS B CA 1
ATOM 1884 C C . HIS B 1 90 ? -6.853 -6.341 -0.21 1 96.22 90 HIS B C 1
ATOM 1886 O O . HIS B 1 90 ? -7.389 -5.289 0.144 1 96.22 90 HIS B O 1
ATOM 1892 N N . HIS B 1 91 ? -6.859 -7.411 0.503 1 89.81 91 HIS B N 1
ATOM 1893 C CA . HIS B 1 91 ? -7.387 -7.467 1.861 1 89.81 91 HIS B CA 1
ATOM 1894 C C . HIS B 1 91 ? -6.301 -7.854 2.859 1 89.81 91 HIS B C 1
ATOM 1896 O O . HIS B 1 91 ? -5.942 -9.028 2.969 1 89.81 91 HIS B O 1
ATOM 1902 N N . PRO B 1 92 ? -5.853 -6.82 3.626 1 90.8 92 PRO B N 1
ATOM 1903 C CA . PRO B 1 92 ? -4.828 -7.172 4.612 1 90.8 92 PRO B CA 1
ATOM 1904 C C . PRO B 1 92 ? -5.32 -8.194 5.634 1 90.8 92 PRO B C 1
ATOM 1906 O O . PRO B 1 92 ? -6.497 -8.188 6.002 1 90.8 92 PRO B O 1
ATOM 1909 N N . ALA B 1 93 ? -4.425 -8.983 6.079 1 82.44 93 ALA B N 1
ATOM 1910 C CA . ALA B 1 93 ? -4.741 -9.942 7.135 1 82.44 93 ALA B CA 1
ATOM 1911 C C . ALA B 1 93 ? -5.095 -9.227 8.436 1 82.44 93 ALA B C 1
ATOM 1913 O O . ALA B 1 93 ? -4.507 -8.194 8.763 1 82.44 93 ALA B O 1
ATOM 1914 N N . ASP B 1 94 ? -6.058 -9.676 9.039 1 83.67 94 ASP B N 1
ATOM 1915 C CA . ASP B 1 94 ? -6.473 -9.221 10.363 1 83.67 94 ASP B CA 1
ATOM 1916 C C . ASP B 1 94 ? -6.46 -10.372 11.367 1 83.67 94 ASP B C 1
ATOM 1918 O O . ASP B 1 94 ? -7.451 -11.093 11.506 1 83.67 94 ASP B O 1
ATOM 1922 N N . PRO B 1 95 ? -5.369 -10.493 12.035 1 74.79 95 PRO B N 1
ATOM 1923 C CA . PRO B 1 95 ? -5.248 -11.646 12.931 1 74.79 95 PRO B CA 1
ATOM 1924 C C . PRO B 1 95 ? -6.293 -11.64 14.044 1 74.79 95 PRO B C 1
ATOM 1926 O O . PRO B 1 95 ? -6.596 -12.69 14.617 1 74.79 95 PRO B O 1
ATOM 1929 N N . GLU B 1 96 ? -6.782 -10.474 14.357 1 78.23 96 GLU B N 1
ATOM 1930 C CA . GLU B 1 96 ? -7.759 -10.381 15.438 1 78.23 96 GLU B CA 1
ATOM 1931 C C . GLU B 1 96 ? -9.135 -10.856 14.98 1 78.23 96 GLU B C 1
ATOM 1933 O O . GLU B 1 96 ? -9.918 -11.371 15.781 1 78.23 96 GLU B O 1
ATOM 1938 N N . HIS B 1 97 ? -9.359 -10.723 13.697 1 83.54 97 HIS B N 1
ATOM 1939 C CA . HIS B 1 97 ? -10.729 -10.972 13.264 1 83.54 97 HIS B CA 1
ATOM 1940 C C . HIS B 1 97 ? -10.781 -12.067 12.203 1 83.54 97 HIS B C 1
ATOM 1942 O O . HIS B 1 97 ? -11.846 -12.63 11.938 1 83.54 97 HIS B O 1
ATOM 1948 N N . ASP B 1 98 ? -9.641 -12.381 11.705 1 86.88 98 ASP B N 1
ATOM 1949 C CA . ASP B 1 98 ? -9.639 -13.375 10.637 1 86.88 98 ASP B CA 1
ATOM 1950 C C . ASP B 1 98 ? -9.867 -14.779 11.192 1 86.88 98 ASP B C 1
ATOM 1952 O O . ASP B 1 98 ? -9.419 -15.095 12.296 1 86.88 98 ASP B O 1
ATOM 1956 N N . ASP B 1 99 ? -10.594 -15.524 10.449 1 90.98 99 ASP B N 1
ATOM 1957 C CA . ASP B 1 99 ? -10.7 -16.957 10.707 1 90.98 99 ASP B CA 1
ATOM 1958 C C . ASP B 1 99 ? -9.453 -17.695 10.225 1 90.98 99 ASP B C 1
ATOM 1960 O O . ASP B 1 99 ? -9.289 -17.932 9.027 1 90.98 99 ASP B O 1
ATOM 1964 N N . LEU B 1 100 ? -8.66 -18.113 11.16 1 88.95 100 LEU B N 1
ATOM 1965 C CA . LEU B 1 100 ? -7.368 -18.71 10.839 1 88.95 100 LEU B CA 1
ATOM 1966 C C . LEU B 1 100 ? -7.547 -19.996 10.039 1 88.95 100 LEU B C 1
ATOM 1968 O O . LEU B 1 100 ? -6.733 -20.307 9.166 1 88.95 100 LEU B O 1
ATOM 1972 N N . ASP B 1 101 ? -8.548 -20.677 10.374 1 92.09 101 ASP B N 1
ATOM 1973 C CA . ASP B 1 101 ? -8.826 -21.905 9.635 1 92.09 101 ASP B CA 1
ATOM 1974 C C . ASP B 1 101 ? -9.192 -21.601 8.184 1 92.09 101 ASP B C 1
ATOM 1976 O O . ASP B 1 101 ? -8.737 -22.287 7.267 1 92.09 101 ASP B O 1
ATOM 1980 N N . ALA B 1 102 ? -9.982 -20.592 8.041 1 91.21 102 ALA B N 1
ATOM 1981 C CA . ALA B 1 102 ? -10.373 -20.191 6.692 1 91.21 102 ALA B CA 1
ATOM 1982 C C . ALA B 1 102 ? -9.162 -19.734 5.883 1 91.21 102 ALA B C 1
ATOM 1984 O O . ALA B 1 102 ? -9.051 -20.041 4.694 1 91.21 102 ALA B O 1
ATOM 1985 N N . LEU B 1 103 ? -8.291 -19.073 6.539 1 90.76 103 LEU B N 1
ATOM 1986 C CA . LEU B 1 103 ? -7.083 -18.596 5.875 1 90.76 103 LEU B CA 1
ATOM 1987 C C . LEU B 1 103 ? -6.191 -19.764 5.465 1 90.76 103 LEU B C 1
ATOM 1989 O O . LEU B 1 103 ? -5.657 -19.782 4.354 1 90.76 103 LEU B O 1
ATOM 1993 N N . ALA B 1 104 ? -6.089 -20.717 6.311 1 91.85 104 ALA B N 1
ATOM 1994 C CA . ALA B 1 104 ? -5.28 -21.899 6.025 1 91.85 104 ALA B CA 1
ATOM 1995 C C . ALA B 1 104 ? -5.852 -22.684 4.848 1 91.85 104 ALA B C 1
ATOM 1997 O O . ALA B 1 104 ? -5.108 -23.137 3.975 1 91.85 104 ALA B O 1
ATOM 1998 N N . ASN B 1 105 ? -7.105 -22.777 4.843 1 94.56 105 ASN B N 1
ATOM 1999 C CA . ASN B 1 105 ? -7.771 -23.466 3.742 1 94.56 105 ASN B CA 1
ATOM 2000 C C . ASN B 1 105 ? -7.577 -22.728 2.42 1 94.56 105 ASN B C 1
ATOM 2002 O O . ASN B 1 105 ? -7.329 -23.352 1.387 1 94.56 105 ASN B O 1
ATOM 2006 N N . ALA B 1 106 ? -7.703 -21.456 2.484 1 94.23 106 ALA B N 1
ATOM 2007 C CA . ALA B 1 106 ? -7.518 -20.648 1.281 1 94.23 106 ALA B CA 1
ATOM 2008 C C . ALA B 1 106 ? -6.096 -20.78 0.745 1 94.23 106 ALA B C 1
ATOM 2010 O O . ALA B 1 106 ? -5.883 -20.797 -0.47 1 94.23 106 ALA B O 1
ATOM 2011 N N . PHE B 1 107 ? -5.166 -20.882 1.651 1 94.85 107 PHE B N 1
ATOM 2012 C CA . PHE B 1 107 ? -3.783 -21.055 1.222 1 94.85 107 PHE B CA 1
ATOM 2013 C C . PHE B 1 107 ? -3.585 -22.417 0.567 1 94.85 107 PHE B C 1
ATOM 2015 O O . PHE B 1 107 ? -2.871 -22.534 -0.431 1 94.85 107 PHE B O 1
ATOM 2022 N N . GLU B 1 108 ? -4.197 -23.393 1.107 1 96.05 108 GLU B N 1
ATOM 2023 C CA . GLU B 1 108 ? -4.139 -24.719 0.499 1 96.05 108 GLU B CA 1
ATOM 2024 C C . GLU B 1 108 ? -4.726 -24.706 -0.91 1 96.05 108 GLU B C 1
ATOM 2026 O O . GLU B 1 108 ? -4.156 -25.294 -1.831 1 96.05 108 GLU B O 1
ATOM 2031 N N . VAL B 1 109 ? -5.812 -24.059 -1.064 1 96.94 109 VAL B N 1
ATOM 2032 C CA . VAL B 1 109 ? -6.444 -23.926 -2.372 1 96.94 109 VAL B CA 1
ATOM 2033 C C . VAL B 1 109 ? -5.497 -23.21 -3.333 1 96.94 109 VAL B C 1
ATOM 2035 O O . VAL B 1 109 ? -5.361 -23.609 -4.492 1 96.94 109 VAL B O 1
ATOM 2038 N N . THR B 1 110 ? -4.827 -22.208 -2.852 1 97.43 110 THR B N 1
ATOM 2039 C CA . THR B 1 110 ? -3.868 -21.474 -3.671 1 97.43 110 THR B CA 1
ATOM 2040 C C . THR B 1 110 ? -2.76 -22.399 -4.165 1 97.43 110 THR B C 1
ATOM 2042 O O . THR B 1 110 ? -2.411 -22.382 -5.347 1 97.43 110 THR B O 1
ATOM 2045 N N . GLN B 1 111 ? -2.265 -23.188 -3.283 1 97.2 111 GLN B N 1
ATOM 2046 C CA . GLN B 1 111 ? -1.193 -24.115 -3.63 1 97.2 111 GLN B CA 1
ATOM 2047 C C . GLN B 1 111 ? -1.659 -25.132 -4.669 1 97.2 111 GLN B C 1
ATOM 2049 O O . GLN B 1 111 ? -0.931 -25.44 -5.614 1 97.2 111 GLN B O 1
ATOM 2054 N N . GLU B 1 112 ? -2.83 -25.594 -4.455 1 97.5 112 GLU B N 1
ATOM 2055 C CA . GLU B 1 112 ? -3.388 -26.583 -5.373 1 97.5 112 GLU B CA 1
ATOM 2056 C C . GLU B 1 112 ? -3.577 -25.996 -6.769 1 97.5 112 GLU B C 1
ATOM 2058 O O . GLU B 1 112 ? -3.225 -26.628 -7.767 1 97.5 112 GLU B O 1
ATOM 2063 N N . LEU B 1 113 ? -4.093 -24.849 -6.852 1 97.34 113 LEU B N 1
ATOM 2064 C CA . LEU B 1 113 ? -4.337 -24.206 -8.139 1 97.34 113 LEU B CA 1
ATOM 2065 C C . LEU B 1 113 ? -3.024 -23.84 -8.822 1 97.34 113 LEU B C 1
ATOM 2067 O O . LEU B 1 113 ? -2.91 -23.929 -10.047 1 97.34 113 LEU B O 1
ATOM 2071 N N . TYR B 1 114 ? -2.103 -23.402 -8.003 1 97.19 114 TYR B N 1
ATOM 2072 C CA . TYR B 1 114 ? -0.789 -23.097 -8.558 1 97.19 114 TYR B CA 1
ATOM 2073 C C . TYR B 1 114 ? -0.182 -24.324 -9.229 1 97.19 114 TYR B C 1
ATOM 2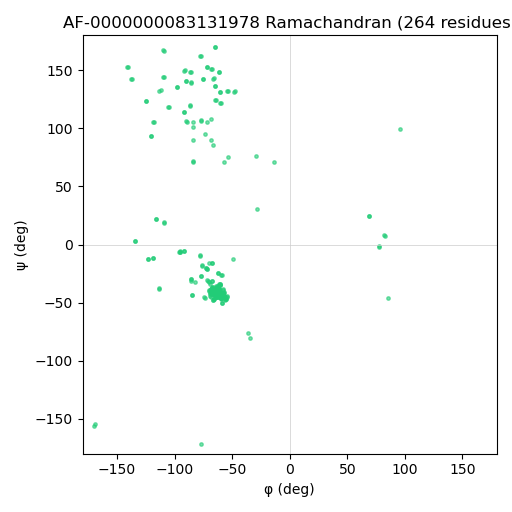075 O O . TYR B 1 114 ? 0.3 -24.246 -10.361 1 97.19 114 TYR B O 1
ATOM 2083 N N . LEU B 1 115 ? -0.197 -25.419 -8.483 1 97.45 115 LEU B N 1
ATOM 2084 C CA . LEU B 1 115 ? 0.322 -26.669 -9.027 1 97.45 115 LEU B CA 1
ATOM 2085 C C . LEU B 1 115 ? -0.423 -27.06 -10.299 1 97.45 115 LEU B C 1
ATOM 2087 O O . LEU B 1 115 ? 0.196 -27.457 -11.289 1 97.45 115 LEU B O 1
ATOM 2091 N N . LYS B 1 116 ? -1.661 -26.964 -10.286 1 97.14 116 LYS B N 1
ATOM 2092 C CA . LYS B 1 116 ? -2.509 -27.328 -11.418 1 97.14 116 LYS B CA 1
ATOM 2093 C C . LYS B 1 116 ? -2.188 -26.474 -12.641 1 97.14 116 LYS B C 1
ATOM 2095 O O . LYS B 1 116 ? -2.082 -26.992 -13.755 1 97.14 116 LYS B O 1
ATOM 2100 N N . GLU B 1 117 ? -1.972 -25.207 -12.498 1 96.02 117 GLU B N 1
ATOM 2101 C CA . GLU B 1 117 ? -1.852 -24.271 -13.613 1 96.02 117 GLU B CA 1
ATOM 2102 C C . GLU B 1 117 ? -0.422 -24.222 -14.142 1 96.02 117 GLU B C 1
ATOM 2104 O O . GLU B 1 117 ? -0.203 -24.001 -15.334 1 96.02 117 GLU B O 1
ATOM 2109 N N . PHE B 1 118 ? 0.534 -24.474 -13.231 1 96.42 118 PHE B N 1
ATOM 2110 C CA . PHE B 1 118 ? 1.9 -24.207 -13.665 1 96.42 118 PHE B CA 1
ATOM 2111 C C . PHE B 1 118 ? 2.738 -25.48 -13.629 1 96.42 118 PHE B C 1
ATOM 2113 O O . PHE B 1 118 ? 3.892 -25.482 -14.062 1 96.42 118 PHE B O 1
ATOM 2120 N N . GLY B 1 119 ? 2.286 -26.523 -13.04 1 96.8 119 GLY B N 1
ATOM 2121 C CA . GLY B 1 119 ? 2.929 -27.826 -13.095 1 96.8 119 GLY B CA 1
ATOM 2122 C C . GLY B 1 119 ? 4.064 -27.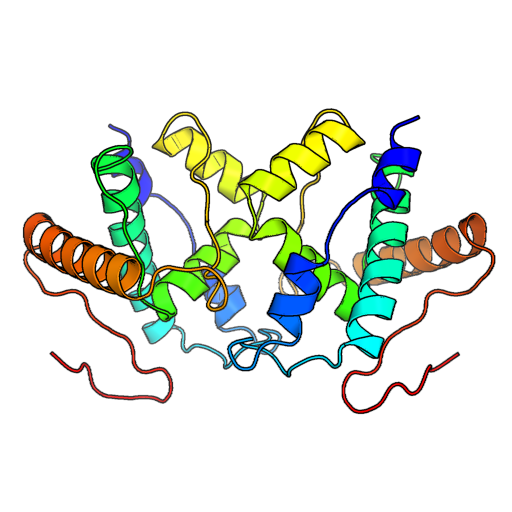974 -12.101 1 96.8 119 GLY B C 1
ATOM 2123 O O . GLY B 1 119 ? 4.859 -28.912 -12.194 1 96.8 119 GLY B O 1
ATOM 2124 N N . GLU B 1 120 ? 4.205 -27.008 -11.252 1 96.22 120 GLU B N 1
ATOM 2125 C CA . GLU B 1 120 ? 5.196 -27.04 -10.181 1 96.22 120 GLU B CA 1
ATOM 2126 C C . GLU B 1 120 ? 4.632 -26.455 -8.889 1 96.22 120 GLU B C 1
ATOM 2128 O O . GLU B 1 120 ? 3.705 -25.643 -8.922 1 96.22 120 GLU B O 1
ATOM 2133 N N . PRO B 1 121 ? 5.146 -26.895 -7.741 1 95.83 121 PRO B N 1
ATOM 2134 C CA . PRO B 1 121 ? 4.641 -26.373 -6.469 1 95.83 121 PRO B CA 1
ATOM 2135 C C . PRO B 1 121 ? 4.994 -24.904 -6.252 1 95.83 121 PRO B C 1
ATOM 2137 O O . PRO B 1 121 ? 5.997 -24.421 -6.784 1 95.83 121 PRO B O 1
ATOM 2140 N N . LEU B 1 122 ? 4.151 -24.27 -5.524 1 94.71 122 LEU B N 1
ATOM 2141 C CA . LEU B 1 122 ? 4.422 -22.894 -5.121 1 94.71 122 LEU B CA 1
ATOM 2142 C C . LEU B 1 122 ? 5.648 -22.825 -4.216 1 94.71 122 LEU B C 1
ATOM 2144 O O . LEU B 1 122 ? 5.712 -23.516 -3.196 1 94.71 122 LEU B O 1
ATOM 2148 N N . GLN B 1 123 ? 6.554 -22.014 -4.661 1 89.62 123 GLN B N 1
ATOM 2149 C CA . GLN B 1 123 ? 7.782 -21.857 -3.89 1 89.62 123 GLN B CA 1
ATOM 2150 C C . GLN B 1 123 ? 7.614 -20.804 -2.798 1 89.62 123 GLN B C 1
ATOM 2152 O O . GLN B 1 123 ? 6.962 -19.779 -3.011 1 89.62 123 GLN B O 1
ATOM 2157 N N . VAL B 1 124 ? 8.158 -21.087 -1.618 1 84.45 124 VAL B N 1
ATOM 2158 C CA . VAL B 1 124 ? 8.263 -20.104 -0.545 1 84.45 124 VAL B CA 1
ATOM 2159 C C . VAL B 1 124 ? 9.703 -19.61 -0.435 1 84.45 124 VAL B C 1
ATOM 2161 O O . VAL B 1 124 ? 10.632 -20.411 -0.305 1 84.45 124 VAL B O 1
ATOM 2164 N N . LEU B 1 125 ? 9.893 -18.295 -0.659 1 82.2 125 LEU B N 1
ATOM 2165 C CA . LEU B 1 125 ? 11.234 -17.721 -0.628 1 82.2 125 LEU B CA 1
ATOM 2166 C C . LEU B 1 125 ? 11.651 -17.389 0.8 1 82.2 125 LEU B C 1
ATOM 2168 O O . LEU B 1 125 ? 10.882 -16.783 1.551 1 82.2 125 LEU B O 1
ATOM 2172 N N . LEU B 1 126 ? 12.463 -18.162 1.5 1 64.14 126 LEU B N 1
ATOM 2173 C CA . LEU B 1 126 ? 12.935 -17.826 2.839 1 64.14 126 LEU B CA 1
ATOM 2174 C C . LEU B 1 126 ? 13.882 -16.631 2.797 1 64.14 126 LEU B C 1
ATOM 2176 O O . LEU B 1 126 ? 14.706 -16.518 1.887 1 64.14 126 LEU B O 1
ATOM 2180 N N . ARG B 1 127 ? 13.527 -15.472 3.234 1 58.87 127 ARG B N 1
ATOM 2181 C CA . ARG B 1 127 ? 14.301 -14.236 3.169 1 58.87 127 ARG B CA 1
ATOM 2182 C C . ARG B 1 127 ? 15.788 -14.511 3.365 1 58.87 127 ARG B C 1
ATOM 2184 O O . ARG B 1 127 ? 16.627 -13.951 2.656 1 58.87 127 ARG B O 1
ATOM 2191 N N . ASP B 1 128 ? 16.154 -14.774 4.715 1 42.92 128 ASP B N 1
ATOM 2192 C CA . ASP B 1 128 ? 17.58 -14.904 4.994 1 42.92 128 ASP B CA 1
ATOM 2193 C C . ASP B 1 128 ? 18.209 -16.006 4.145 1 42.92 128 ASP B C 1
ATOM 2195 O O . ASP B 1 128 ? 18.12 -17.187 4.488 1 42.92 128 ASP B O 1
ATOM 2199 N N . GLY B 1 129 ? 18.459 -16.032 2.82 1 44.56 129 GLY B N 1
ATOM 2200 C CA . GLY B 1 129 ? 19.134 -17.13 2.146 1 44.56 129 GLY B CA 1
ATOM 2201 C C . GLY B 1 129 ? 18.175 -18.134 1.535 1 44.56 129 GLY B C 1
ATOM 2202 O O . GLY B 1 129 ? 17.295 -18.657 2.221 1 44.56 129 GLY B O 1
ATOM 2203 N N . LEU B 1 130 ? 17.852 -18.112 0.174 1 43.16 130 LEU B N 1
ATOM 2204 C CA . LEU B 1 130 ? 17.085 -18.815 -0.849 1 43.16 130 LEU B CA 1
ATOM 2205 C C . LEU B 1 130 ? 16.943 -20.293 -0.502 1 43.16 130 LEU B C 1
ATOM 2207 O O . LEU B 1 130 ? 17.527 -21.15 -1.169 1 43.16 130 LEU B O 1
ATOM 2211 N N . GLU B 1 131 ? 16.905 -20.7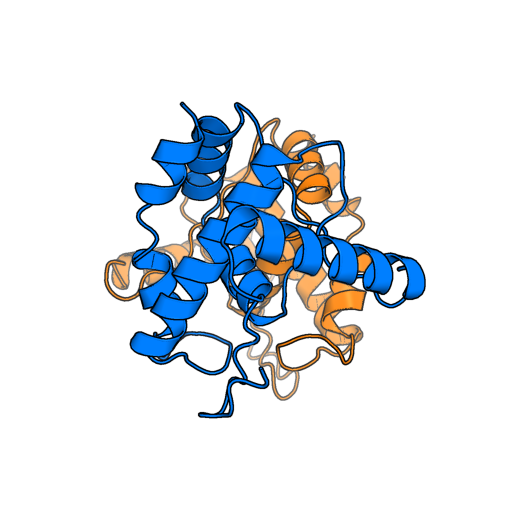38 0.802 1 41.45 131 GLU B N 1
ATOM 2212 C CA . GLU B 1 131 ? 16.748 -22.18 0.631 1 41.45 131 GLU B CA 1
ATOM 2213 C C . GLU B 1 131 ? 15.332 -22.532 0.183 1 41.45 131 GLU B C 1
ATOM 2215 O O . GLU B 1 131 ? 14.356 -22.011 0.726 1 41.45 131 GLU B O 1
ATOM 2220 N N . GLU B 1 132 ? 15.132 -22.673 -1.041 1 41 132 GLU B N 1
ATOM 2221 C CA . GLU B 1 132 ? 13.995 -23.339 -1.67 1 41 132 GLU B CA 1
ATOM 2222 C C . GLU B 1 132 ? 13.437 -24.442 -0.775 1 41 132 GLU B C 1
ATOM 2224 O O . GLU B 1 132 ? 14.175 -25.328 -0.339 1 41 132 GLU B O 1
ATOM 2229 N N . VAL B 1 133 ? 12.696 -24.22 0.283 1 40.46 133 VAL B N 1
ATOM 2230 C CA . VAL B 1 133 ? 12.171 -25.441 0.886 1 40.46 133 VAL B CA 1
ATOM 2231 C C . VAL B 1 133 ? 11.148 -26.081 -0.049 1 40.46 133 VAL B C 1
ATOM 2233 O O . VAL B 1 133 ? 10.153 -25.452 -0.416 1 40.46 133 VAL B O 1
ATOM 2236 N N . ALA B 1 134 ? 11.501 -27.012 -1.013 1 36.32 134 ALA B N 1
ATOM 2237 C CA . ALA B 1 134 ? 10.687 -27.942 -1.792 1 36.32 134 ALA B CA 1
ATOM 2238 C C . ALA B 1 134 ? 9.723 -28.712 -0.894 1 36.32 134 ALA B C 1
ATOM 2240 O O . ALA B 1 134 ? 10.039 -29.002 0.262 1 36.32 134 ALA B O 1
#

pLDDT: mean 89.1, std 13.96, range [36.32, 98.41]

InterPro domains:
  IPR009836 GRDP1/2 domain [PTHR34365] (40-121)
  IPR060757 UCP032817-like [PF27765] (26-94)

Radius of gyration: 19.56 Å; Cα contacts (8 Å, |Δi|>4): 265; chains: 2; bounding box: 38×56×45 Å

Secondary structure (DSSP, 8-state):
--HHHHHH---HHHHHHHHSTT-SSSPPPHHHHHHHHHHHHHHHHHHHHTTTT------HHHHHHHHHHHHSHHHHHHHHHHHHSS--------TTTS-HHHHHHHHHHHHHHHHHHHSSPPP---SSS-----/-THHHHHH---HHHHHHHHSTT-SSSPPPHHHHHHHHHHHHHHHHHHHHTTTT------HHHHHHHHHHHHSHHHHHHHHHHHHSS--------TTTS-HHHHHHHHHHHHHHHHHHHSSPPP---SSS-----

Sequence (268 aa):
MSLDYINKLDLDYICRAMCSELYPLPQWQWQSVKICEKLYKRFLYLLVKYRGKKSLVPTKEIDEFWHNHILYTKRYMADCQALVGGYIHHHPADPEHDDLDALANAFEVTQELYLKEFGEPLQVLLRDGLEEVAMSLDYINKLDLDYICRAMCSELYPLPQWQWQSVKICEKLYKRFLYLLVKYRGKKSLVPTKEIDEFWHNHILYTKRYMADCQALVGGYIHHHPADPEHDDLDALANAFEVTQELYLKEFGEPLQVLLRDGLEEVA

Organism: Piscirickettsia salmonis (NCBI:txid1238)